Protein AF-A0A931WPF6-F1 (afdb_monomer_lite)

Radius of gyration: 21.11 Å; chains: 1; bounding box: 52×52×58 Å

Sequence (314 aa):
MSNIKWFNYTEEKSKTDLYAHNESMLNLSQKEFIKELDLAWFNFFVKNAPNGRVLISNTYNLDFKRIMLVHLTPSFNEILKTGKVFASGGGLGAAVYCSPVHQDNTVHNIFEQYFFFQLPKNTKKKISAICIEITPDKENTTNVKNWGVDYTNFGEIECQTWKNLKPQIDVSFIKELEKRVFNQIMNNKELINTFVGYKLDKLSYGEFEQVYDNLFAKIPSLRFISYEVLAEYILLFQDNKKAYDYSFKGELYNLPHKKFISDLCPSMLKKFNMIDFFISLNKISQYLHSSDIFKQFNQEQFINFIKWRIGFYL

Secondary structure (DSSP, 8-state):
--------TTT---S---------SS-HHHHHHHHHHHHHHHHHHHHHSTTTHHHHS-TT---TTSEEEEEEES-HHHHHHH-PPPPPSSSHHHHTT-EEBPTTS-B-THHHIIIIIIHHHH-SSPPEEEEEEE--SSS-SS-GGG----TT--HHHHHHHHHHHGGGS-HHHHHHHHHHHHHHHHHTHHHHHHHHTSGGGG--HHHHHHHHHHHHHH-GGGHHHHHHHHHHHHHHH--SHHHHHHHHTT----HHHHHHHHHH-THHHHH--GGG----HHHHHHHHHHSTT-SS--HHHHHHHHHHHHHHH-

Foldseek 3Di:
DDPCPPDDLVPDDDPDQPDPDDDDDDDVVVVVVLSSVVVRVLVSLCVPFPLSVLVVPAPLPDDQQKWKFKAKDLCVVVCVVPVDDDFGQDPPVRRHGGFTQDPVRHTAQVVCCCQVPQVVVADPGDIDIDMDMDGDPDPDPPPCVVVDDPPLPCVVVVVVVCVVCVVVDDPVVVVVVVVVLVCLCVVCVVLLCCLQVPCLVVDDPVRLLVSVQVCCVSRLVCLVLLLSLLQVCLQRHFDAPVQVVVSVVSHGNRVVSVVLCCVQQVVCSHPVDSSSRHDRPVRSLVDVCPDSRHPHDDSVVSSVSSSNSSSSVD

Organism: NCBI:txid2750080

pLDDT: mean 76.6, std 18.57, range [24.14, 97.62]

Structure (mmCIF, N/CA/C/O backbone):
data_AF-A0A931WPF6-F1
#
_entry.id   AF-A0A931WPF6-F1
#
loop_
_atom_site.group_PDB
_atom_site.id
_atom_site.type_symbol
_atom_site.label_atom_id
_atom_site.label_alt_id
_atom_site.label_comp_id
_atom_site.label_asym_id
_atom_site.label_entity_id
_atom_site.label_seq_id
_atom_site.pdbx_PDB_ins_code
_atom_site.Cartn_x
_atom_site.Cartn_y
_atom_site.Cartn_z
_atom_site.occupancy
_atom_site.B_iso_or_equiv
_atom_site.auth_seq_id
_atom_site.auth_comp_id
_atom_site.auth_asym_id
_atom_site.auth_atom_id
_atom_site.pdbx_PDB_model_num
ATOM 1 N N . MET A 1 1 ? -13.482 -20.417 23.946 1.00 24.14 1 MET A N 1
ATOM 2 C CA . MET A 1 1 ? -12.111 -20.302 24.489 1.00 24.14 1 MET A CA 1
ATOM 3 C C . MET A 1 1 ? -11.276 -19.515 23.488 1.00 24.14 1 MET A C 1
ATOM 5 O O . MET A 1 1 ? -10.687 -20.092 22.586 1.00 24.14 1 MET A O 1
ATOM 9 N N . SER A 1 2 ? -11.335 -18.188 23.577 1.00 25.22 2 SER A N 1
ATOM 10 C CA . SER A 1 2 ? -10.718 -17.232 22.650 1.00 25.22 2 SER A CA 1
ATOM 11 C C . SER A 1 2 ? -9.357 -16.791 23.192 1.00 25.22 2 SER A C 1
ATOM 13 O O . SER A 1 2 ? -9.238 -15.770 23.864 1.00 25.22 2 SER A O 1
ATOM 15 N N . ASN A 1 3 ? -8.329 -17.601 22.942 1.00 25.11 3 ASN A N 1
ATOM 16 C CA . ASN A 1 3 ? -6.944 -17.280 23.282 1.00 25.11 3 ASN A CA 1
ATOM 17 C C . ASN A 1 3 ? -6.270 -16.543 22.126 1.00 25.11 3 ASN A C 1
ATOM 19 O O . ASN A 1 3 ? -5.436 -17.134 21.445 1.00 25.11 3 ASN A O 1
ATOM 23 N N . ILE A 1 4 ? -6.578 -15.260 21.914 1.00 28.48 4 ILE A N 1
ATOM 24 C CA . ILE A 1 4 ? -5.623 -14.429 21.176 1.00 28.48 4 ILE A CA 1
ATOM 25 C C . ILE A 1 4 ? -5.389 -13.064 21.837 1.00 28.48 4 ILE A C 1
ATOM 27 O O . ILE A 1 4 ? -6.053 -12.069 21.564 1.00 28.48 4 ILE A O 1
ATOM 31 N N . LYS A 1 5 ? -4.390 -13.069 22.733 1.00 33.38 5 LYS A N 1
ATOM 32 C CA . LYS A 1 5 ? -3.659 -11.924 23.300 1.00 33.38 5 LYS A CA 1
ATOM 33 C C . LYS A 1 5 ? -2.704 -11.361 22.231 1.00 33.38 5 LYS A C 1
ATOM 35 O O . LYS A 1 5 ? -1.510 -11.627 22.279 1.00 33.38 5 LYS A O 1
ATOM 40 N N . TRP A 1 6 ? -3.218 -10.683 21.209 1.00 37.38 6 TRP A N 1
ATOM 41 C CA . TRP A 1 6 ? -2.468 -10.502 19.954 1.00 37.38 6 TRP A CA 1
ATOM 42 C C . TRP A 1 6 ? -1.177 -9.669 20.005 1.00 37.38 6 TRP A C 1
ATOM 44 O O . TRP A 1 6 ? -0.416 -9.751 19.047 1.00 37.38 6 TRP A O 1
ATOM 54 N N . PHE A 1 7 ? -0.873 -8.907 21.061 1.00 39.69 7 PHE A N 1
ATOM 55 C CA . PHE A 1 7 ? 0.389 -8.161 21.074 1.00 39.69 7 PHE A CA 1
ATOM 56 C C . PHE A 1 7 ? 0.834 -7.743 22.480 1.00 39.69 7 PHE A C 1
ATOM 58 O O . PHE A 1 7 ? 0.451 -6.687 22.979 1.00 39.69 7 PHE A O 1
ATOM 65 N N . ASN A 1 8 ? 1.660 -8.570 23.127 1.00 39.09 8 ASN A N 1
ATOM 66 C CA . ASN A 1 8 ? 2.488 -8.124 24.246 1.00 39.09 8 ASN A CA 1
ATOM 67 C C . ASN A 1 8 ? 3.930 -7.951 23.747 1.00 39.09 8 ASN A C 1
ATOM 69 O O . ASN A 1 8 ? 4.738 -8.872 23.841 1.00 39.09 8 ASN A O 1
ATOM 73 N N . TYR A 1 9 ? 4.253 -6.772 23.205 1.00 36.00 9 TYR A N 1
ATOM 74 C CA . TYR A 1 9 ? 5.587 -6.447 22.668 1.00 36.00 9 TYR A CA 1
ATOM 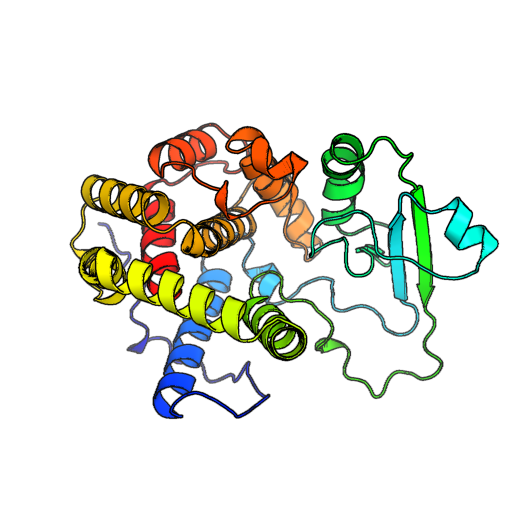75 C C . TYR A 1 9 ? 6.724 -6.632 23.690 1.00 36.00 9 TYR A C 1
ATOM 77 O O . TYR A 1 9 ? 7.887 -6.741 23.314 1.00 36.00 9 TYR A O 1
ATOM 85 N N . THR A 1 10 ? 6.403 -6.695 24.988 1.00 39.41 10 THR A N 1
ATOM 86 C CA . THR A 1 10 ? 7.393 -6.933 26.044 1.00 39.41 10 THR A CA 1
ATOM 87 C C . THR A 1 10 ? 7.904 -8.380 26.092 1.00 39.41 10 THR A C 1
ATOM 89 O O . THR A 1 10 ? 8.985 -8.608 26.634 1.00 39.41 10 THR A O 1
ATOM 92 N N . GLU A 1 11 ? 7.182 -9.344 25.505 1.00 38.09 11 GLU A N 1
ATOM 93 C CA . GLU A 1 11 ? 7.510 -10.780 25.558 1.00 38.09 11 GLU A CA 1
ATOM 94 C C . GLU A 1 11 ? 8.296 -11.295 24.332 1.00 38.09 11 GLU A C 1
ATOM 96 O O . GLU A 1 11 ? 8.981 -12.310 24.441 1.00 38.09 11 GLU A O 1
ATOM 101 N N . GLU A 1 12 ? 8.273 -10.601 23.185 1.00 42.31 12 GLU A N 1
ATOM 102 C CA . GLU A 1 12 ? 8.939 -11.030 21.937 1.00 42.31 12 GLU A CA 1
ATOM 103 C C . GLU A 1 12 ? 10.102 -10.092 21.534 1.00 42.31 12 GLU A C 1
ATOM 105 O O . GLU A 1 12 ? 10.150 -9.553 20.428 1.00 42.31 12 GLU A O 1
ATOM 110 N N . LYS A 1 13 ? 11.090 -9.903 22.424 1.00 34.38 13 LYS A N 1
ATOM 111 C CA . LYS A 1 13 ? 12.348 -9.215 22.072 1.00 34.38 13 LYS A CA 1
ATOM 112 C C . LYS A 1 13 ? 13.218 -10.097 21.169 1.00 34.38 13 LYS A C 1
ATOM 114 O O . LYS A 1 13 ? 13.780 -11.097 21.616 1.00 34.38 13 LYS A O 1
ATOM 119 N N . SER A 1 14 ? 13.363 -9.715 19.902 1.00 37.38 14 SER A N 1
ATOM 120 C CA . SER A 1 14 ? 14.309 -10.344 18.972 1.00 37.38 14 SER A CA 1
ATOM 121 C C . SER A 1 14 ? 15.746 -9.864 19.219 1.00 37.38 14 SER A C 1
ATOM 123 O O . SER A 1 14 ? 15.985 -8.718 19.587 1.00 37.38 14 SER A O 1
ATOM 125 N N . LYS A 1 15 ? 16.717 -10.756 18.984 1.00 35.34 15 LYS A N 1
ATOM 126 C CA . LYS A 1 15 ? 18.168 -10.500 19.067 1.00 35.34 15 LYS A CA 1
ATOM 127 C C . LYS A 1 15 ? 18.799 -10.085 17.727 1.00 35.34 15 LYS A C 1
ATOM 129 O O . LYS A 1 15 ? 20.022 -10.084 17.622 1.00 35.34 15 LYS A O 1
ATOM 134 N N . THR A 1 16 ? 18.005 -9.821 16.687 1.00 34.88 16 THR A N 1
ATOM 135 C CA . THR A 1 16 ? 18.522 -9.528 15.336 1.00 34.88 16 THR A CA 1
ATOM 136 C C . THR A 1 16 ? 18.139 -8.127 14.887 1.00 34.88 16 THR A C 1
ATOM 138 O O . THR A 1 16 ? 16.963 -7.780 14.831 1.00 34.88 16 THR A O 1
ATOM 141 N N . ASP A 1 17 ? 19.166 -7.335 14.591 1.00 34.47 17 ASP A N 1
ATOM 142 C CA . ASP A 1 17 ? 19.075 -5.927 14.225 1.00 34.47 17 ASP A CA 1
ATOM 143 C C . ASP A 1 17 ? 18.885 -5.800 12.704 1.00 34.47 17 ASP A C 1
ATOM 145 O O . ASP A 1 17 ? 19.807 -6.051 11.928 1.00 34.47 17 ASP A O 1
ATOM 149 N N . LEU A 1 18 ? 17.664 -5.470 12.271 1.00 35.25 18 LEU A N 1
ATOM 150 C CA . LEU A 1 18 ? 17.329 -5.237 10.857 1.00 35.25 18 LEU A CA 1
ATOM 151 C C . LEU A 1 18 ? 17.648 -3.801 10.397 1.00 35.25 18 LEU A C 1
ATOM 153 O O . LEU A 1 18 ? 17.504 -3.502 9.215 1.00 35.25 18 LEU A O 1
ATOM 157 N N . TYR A 1 19 ? 18.115 -2.915 11.289 1.00 35.09 19 TYR A N 1
ATOM 158 C CA . TYR A 1 19 ? 18.263 -1.482 11.006 1.00 35.09 19 TYR A CA 1
ATOM 159 C C . TYR A 1 19 ? 19.652 -0.937 11.347 1.00 35.09 19 TYR A C 1
ATOM 161 O O . TYR A 1 19 ? 19.793 0.040 12.096 1.00 35.09 19 TYR A O 1
ATOM 169 N N . ALA A 1 20 ? 20.681 -1.503 10.722 1.00 35.88 20 ALA A N 1
ATOM 170 C CA . ALA A 1 20 ? 21.927 -0.780 10.514 1.00 35.88 20 ALA A CA 1
ATOM 171 C C . ALA A 1 20 ? 21.737 0.172 9.321 1.00 35.88 20 ALA A C 1
ATOM 173 O O . ALA A 1 20 ? 21.954 -0.243 8.192 1.00 35.88 20 ALA A O 1
ATOM 174 N N . HIS A 1 21 ? 21.246 1.397 9.558 1.00 31.17 21 HIS A N 1
ATOM 175 C CA . HIS A 1 21 ? 21.721 2.648 8.935 1.00 31.17 21 HIS A CA 1
ATOM 176 C C . HIS A 1 21 ? 20.864 3.882 9.302 1.00 31.17 21 HIS A C 1
ATOM 178 O O . HIS A 1 21 ? 19.659 3.814 9.518 1.00 31.17 21 HIS A O 1
ATOM 184 N N . ASN A 1 22 ? 21.579 5.012 9.347 1.00 36.16 22 ASN A N 1
ATOM 185 C CA . ASN A 1 22 ? 21.215 6.425 9.488 1.00 36.16 22 ASN A CA 1
ATOM 186 C C . ASN A 1 22 ? 20.609 6.954 10.802 1.00 36.16 22 ASN A C 1
ATOM 188 O O . ASN A 1 22 ? 19.460 6.741 11.192 1.00 36.16 22 ASN A O 1
ATOM 192 N N . GLU A 1 23 ? 21.450 7.737 11.475 1.00 37.66 23 GLU A N 1
ATOM 193 C CA . GLU A 1 23 ? 21.249 8.453 12.724 1.00 37.66 23 GLU A CA 1
ATOM 194 C C . GLU A 1 23 ? 20.979 9.931 12.439 1.00 37.66 23 GLU A C 1
ATOM 196 O O . GLU A 1 23 ? 21.901 10.727 12.320 1.00 37.66 23 GLU A O 1
ATOM 201 N N . SER A 1 24 ? 19.717 10.337 12.322 1.00 41.19 24 SER A N 1
ATOM 202 C CA . SER A 1 24 ? 19.319 11.682 12.755 1.00 41.19 24 SER A CA 1
ATOM 203 C C . SER A 1 24 ? 17.800 11.842 12.780 1.00 41.19 24 SER A C 1
ATOM 205 O O . SER A 1 24 ? 17.110 11.449 11.847 1.00 41.19 24 SER A O 1
ATOM 207 N N . MET A 1 25 ? 17.323 12.499 13.845 1.00 35.69 25 MET A N 1
ATOM 208 C CA . MET A 1 25 ? 16.018 13.174 13.985 1.00 35.69 25 MET A CA 1
ATOM 209 C C . MET A 1 25 ? 14.882 12.529 14.796 1.00 35.69 25 MET A C 1
ATOM 211 O O . MET A 1 25 ? 13.745 12.965 14.662 1.00 35.69 25 MET A O 1
ATOM 215 N N . LEU A 1 26 ? 15.172 11.635 15.744 1.00 32.62 26 LEU A N 1
ATOM 216 C CA . LEU A 1 26 ? 14.266 11.326 16.866 1.00 32.62 26 LEU A CA 1
ATOM 217 C C . LEU A 1 26 ? 15.087 11.156 18.153 1.00 32.62 26 LEU A C 1
ATOM 219 O O . LEU A 1 26 ? 16.253 10.765 18.085 1.00 32.62 26 LEU A O 1
ATOM 223 N N . ASN A 1 27 ? 14.498 11.466 19.314 1.00 41.16 27 ASN A N 1
ATOM 224 C CA . ASN A 1 27 ? 15.104 11.175 20.617 1.00 41.16 27 ASN A CA 1
ATOM 225 C C . ASN A 1 27 ? 15.473 9.679 20.651 1.00 41.16 27 ASN A C 1
ATOM 227 O O . ASN A 1 27 ? 14.639 8.849 20.289 1.00 41.16 27 ASN A O 1
ATOM 231 N N . LEU A 1 28 ? 16.715 9.330 21.003 1.00 38.44 28 LEU A N 1
ATOM 232 C CA . LEU A 1 28 ? 17.272 7.983 20.783 1.00 38.44 28 LEU A CA 1
ATOM 233 C C . LEU A 1 28 ? 16.393 6.867 21.382 1.00 38.44 28 LEU A C 1
ATOM 235 O O . LEU A 1 28 ? 16.182 5.847 20.733 1.00 38.44 28 LEU A O 1
ATOM 239 N N . SER A 1 29 ? 15.765 7.117 22.535 1.00 49.25 29 SER A N 1
ATOM 240 C CA . SER A 1 29 ? 14.834 6.185 23.189 1.00 49.25 29 SER A CA 1
ATOM 241 C C . SER A 1 29 ? 13.514 5.975 22.436 1.00 49.25 29 SER A C 1
ATOM 243 O O . SER A 1 29 ? 12.961 4.879 22.446 1.00 49.25 29 SER A O 1
ATOM 245 N N . GLN A 1 30 ? 13.004 7.001 21.748 1.00 50.97 30 GLN A N 1
ATOM 246 C CA . GLN A 1 30 ? 11.812 6.886 20.899 1.00 50.97 30 GLN A CA 1
ATOM 247 C C . GLN A 1 30 ? 12.134 6.149 19.597 1.00 50.97 30 GLN A C 1
ATOM 249 O O . GLN A 1 30 ? 11.303 5.398 19.095 1.00 50.97 30 GLN A O 1
ATOM 254 N N . LYS A 1 31 ? 13.351 6.323 19.068 1.00 53.53 31 LYS A N 1
ATOM 255 C CA . LYS A 1 31 ? 13.816 5.631 17.861 1.00 53.53 31 LYS A CA 1
ATOM 256 C C . LYS A 1 31 ? 13.976 4.129 18.093 1.00 53.53 31 LYS A C 1
ATOM 258 O O . LYS A 1 31 ? 13.549 3.342 17.257 1.00 53.53 31 LYS A O 1
ATOM 263 N N . GLU A 1 32 ? 14.582 3.738 19.210 1.00 58.94 32 GLU A N 1
ATOM 264 C CA . GLU A 1 32 ? 14.719 2.328 19.593 1.00 58.94 32 GLU A CA 1
ATOM 265 C C . GLU A 1 32 ? 13.352 1.681 19.824 1.00 58.94 32 GLU A C 1
ATOM 267 O O . GLU A 1 32 ? 13.106 0.593 19.318 1.00 58.94 32 GLU A O 1
ATOM 272 N N . PHE A 1 33 ? 12.424 2.389 20.472 1.00 61.19 33 PHE A N 1
ATOM 273 C CA . PHE A 1 33 ? 11.055 1.911 20.664 1.00 61.19 33 PHE A CA 1
ATOM 274 C C . PHE A 1 33 ? 10.287 1.717 19.344 1.00 61.19 33 PHE A C 1
ATOM 276 O O . PHE A 1 33 ? 9.641 0.690 19.155 1.00 61.19 33 PHE A O 1
ATOM 283 N N . ILE A 1 34 ? 10.380 2.665 18.402 1.00 62.94 34 ILE A N 1
ATOM 284 C CA . ILE A 1 34 ? 9.757 2.527 17.073 1.00 62.94 34 ILE A CA 1
ATOM 285 C C . ILE A 1 34 ? 10.368 1.341 16.318 1.00 62.94 34 ILE A C 1
ATOM 287 O O . ILE A 1 34 ? 9.628 0.529 15.774 1.00 62.94 34 ILE A O 1
ATOM 291 N N . LYS A 1 35 ? 11.697 1.175 16.367 1.00 67.38 35 LYS A N 1
ATOM 292 C CA . LYS A 1 35 ? 12.376 0.006 15.788 1.00 67.38 35 LYS A CA 1
ATOM 293 C C . LYS A 1 35 ? 11.902 -1.314 16.404 1.00 67.38 35 LYS A C 1
ATOM 295 O O . LYS A 1 35 ? 11.698 -2.281 15.676 1.00 67.38 35 LYS A O 1
ATOM 300 N N . GLU A 1 36 ? 11.734 -1.374 17.727 1.00 68.69 36 GLU A N 1
ATOM 301 C CA . GLU A 1 36 ? 11.201 -2.557 18.415 1.00 68.69 36 GLU A CA 1
ATOM 302 C C . GLU A 1 36 ? 9.766 -2.873 17.957 1.00 68.69 36 GLU A C 1
ATOM 304 O O . GLU A 1 36 ? 9.445 -4.038 17.713 1.00 68.69 36 GLU A O 1
ATOM 309 N N . LEU A 1 37 ? 8.918 -1.853 17.783 1.00 71.19 37 LEU A N 1
ATOM 310 C CA . LEU A 1 37 ? 7.548 -2.017 17.289 1.00 71.19 37 LEU A CA 1
ATOM 311 C C . LEU A 1 37 ? 7.489 -2.455 15.821 1.00 71.19 37 LEU A C 1
ATOM 313 O O . LEU A 1 37 ? 6.722 -3.362 15.500 1.00 71.19 37 LEU A O 1
ATOM 317 N N . ASP A 1 38 ? 8.297 -1.857 14.945 1.00 73.56 38 ASP A N 1
ATOM 318 C CA . ASP A 1 38 ? 8.412 -2.263 13.539 1.00 73.56 38 ASP A CA 1
ATOM 319 C C . ASP A 1 38 ? 8.852 -3.722 13.424 1.00 73.56 38 ASP A C 1
ATOM 321 O O . ASP A 1 38 ? 8.260 -4.512 12.687 1.00 73.56 38 ASP A O 1
ATOM 325 N N . LEU A 1 39 ? 9.850 -4.116 14.218 1.00 71.81 39 LEU A N 1
ATOM 326 C CA . LEU A 1 39 ? 10.337 -5.489 14.251 1.00 71.81 39 LEU A CA 1
ATOM 327 C C . LEU A 1 39 ? 9.277 -6.464 14.773 1.00 71.81 39 LEU A C 1
ATOM 329 O O . LEU A 1 39 ? 9.146 -7.577 14.263 1.00 71.81 39 LEU A O 1
ATOM 333 N N . ALA A 1 40 ? 8.499 -6.060 15.773 1.00 76.62 40 ALA A N 1
ATOM 334 C CA . ALA A 1 40 ? 7.409 -6.868 16.295 1.00 76.62 40 ALA A CA 1
ATOM 335 C C . ALA A 1 40 ? 6.268 -7.024 15.271 1.00 76.62 40 ALA A C 1
ATOM 337 O O . ALA A 1 40 ? 5.742 -8.128 15.116 1.00 76.62 40 ALA A O 1
ATOM 338 N N . TRP A 1 41 ? 5.941 -5.979 14.502 1.00 82.56 41 TRP A N 1
ATOM 339 C CA . TRP A 1 41 ? 5.025 -6.083 13.360 1.00 82.56 41 TRP A CA 1
ATOM 340 C C . TRP A 1 41 ? 5.566 -7.003 12.267 1.00 82.56 41 TRP A C 1
ATOM 342 O O . TRP A 1 41 ? 4.845 -7.887 11.805 1.00 82.56 41 TRP A O 1
ATOM 352 N N . PHE A 1 42 ? 6.842 -6.863 11.907 1.00 81.56 42 PHE A N 1
ATOM 353 C CA . PHE A 1 42 ? 7.503 -7.743 10.947 1.00 81.56 42 PHE A CA 1
ATOM 354 C C . PHE A 1 42 ? 7.415 -9.213 11.380 1.00 81.56 42 PHE A C 1
ATOM 356 O O . PHE A 1 42 ? 6.969 -10.066 10.610 1.00 81.56 42 PHE A O 1
ATOM 363 N N . ASN A 1 43 ? 7.758 -9.513 12.636 1.00 79.50 43 ASN A N 1
ATOM 364 C CA . ASN A 1 43 ? 7.668 -10.862 13.197 1.00 79.50 43 ASN A CA 1
ATOM 365 C C . ASN A 1 43 ? 6.226 -11.380 13.204 1.00 79.50 43 ASN A C 1
ATOM 367 O O . ASN A 1 43 ? 5.977 -12.536 12.848 1.00 79.50 43 ASN A O 1
ATOM 371 N N . PHE A 1 44 ? 5.264 -10.526 13.558 1.00 84.44 44 PHE A N 1
ATOM 372 C CA . PHE A 1 44 ? 3.848 -10.855 13.476 1.00 84.44 44 PHE A CA 1
ATOM 373 C C . PHE A 1 44 ? 3.444 -11.211 12.038 1.00 84.44 44 PHE A C 1
ATOM 375 O O . PHE A 1 44 ? 2.785 -12.235 11.848 1.00 84.44 44 PHE A O 1
ATOM 382 N N . PHE A 1 45 ? 3.856 -10.439 11.026 1.00 87.75 45 PHE A N 1
ATOM 383 C CA . PHE A 1 45 ? 3.538 -10.732 9.626 1.00 87.75 45 PHE A CA 1
ATOM 384 C C . PHE A 1 45 ? 4.151 -12.054 9.188 1.00 87.75 45 PHE A C 1
ATOM 386 O O . PHE A 1 45 ? 3.439 -12.915 8.681 1.00 87.75 45 PHE A O 1
ATOM 393 N N . VAL A 1 46 ? 5.442 -12.253 9.448 1.00 85.12 46 VAL A N 1
ATOM 394 C CA . VAL A 1 46 ? 6.159 -13.495 9.135 1.00 85.12 46 VAL A CA 1
ATOM 395 C C . VAL A 1 46 ? 5.459 -14.721 9.723 1.00 85.12 46 VAL A C 1
ATOM 397 O O . VAL A 1 46 ? 5.340 -15.743 9.050 1.00 85.12 46 VAL A O 1
ATOM 400 N N . LYS A 1 47 ? 4.999 -14.622 10.973 1.00 86.12 47 LYS A N 1
ATOM 401 C CA . LYS A 1 47 ? 4.408 -15.736 11.722 1.00 86.12 47 LYS A CA 1
ATOM 402 C C . LYS A 1 47 ? 2.947 -15.999 11.363 1.00 86.12 47 LYS A C 1
ATOM 404 O O . LYS A 1 47 ? 2.526 -17.152 11.382 1.00 86.12 47 LYS A O 1
ATOM 409 N N . ASN A 1 48 ? 2.170 -14.953 11.083 1.00 87.12 48 ASN A N 1
ATOM 410 C CA . ASN A 1 48 ? 0.706 -15.045 11.049 1.00 87.12 48 ASN A CA 1
ATOM 411 C C . ASN A 1 48 ? 0.085 -14.738 9.687 1.00 87.12 48 ASN A C 1
ATOM 413 O O . ASN A 1 48 ? -1.045 -15.156 9.438 1.00 87.12 48 ASN A O 1
ATOM 417 N N . ALA A 1 49 ? 0.774 -14.006 8.810 1.00 92.00 49 ALA A N 1
ATOM 418 C CA . ALA A 1 49 ? 0.252 -13.717 7.485 1.00 92.00 49 ALA A CA 1
ATOM 419 C C . ALA A 1 49 ? 0.564 -14.879 6.522 1.00 92.00 49 ALA A C 1
ATOM 421 O O . ALA A 1 49 ? 1.723 -15.294 6.434 1.00 92.00 49 ALA A O 1
ATOM 422 N N . PRO A 1 50 ? -0.415 -15.369 5.736 1.00 94.06 50 PRO A N 1
ATOM 423 C CA . PRO A 1 50 ? -0.208 -16.376 4.693 1.00 94.06 50 PRO A CA 1
ATOM 424 C C . PRO A 1 50 ? 0.991 -16.099 3.776 1.00 94.06 50 PRO A C 1
ATOM 426 O O . PRO A 1 50 ? 1.716 -17.023 3.409 1.00 94.06 50 PRO A O 1
ATOM 429 N N . ASN A 1 51 ? 1.231 -14.826 3.440 1.00 91.25 51 ASN A N 1
ATOM 430 C CA . ASN A 1 51 ? 2.335 -14.416 2.570 1.00 91.25 51 ASN A CA 1
ATOM 431 C C . ASN A 1 51 ? 3.524 -13.803 3.332 1.00 91.25 51 ASN A C 1
ATOM 433 O O . ASN A 1 51 ? 4.453 -13.299 2.705 1.00 91.25 51 ASN A O 1
ATOM 437 N N . GLY A 1 52 ? 3.547 -13.877 4.668 1.00 86.56 52 GLY A N 1
ATOM 438 C CA . GLY A 1 52 ? 4.590 -13.276 5.507 1.00 86.56 52 GLY A CA 1
ATOM 439 C C . GLY A 1 52 ? 6.005 -13.769 5.194 1.00 86.56 52 GLY A C 1
ATOM 440 O O . GLY A 1 52 ? 6.961 -13.004 5.270 1.00 86.56 52 GLY A O 1
ATOM 441 N N . ARG A 1 53 ? 6.152 -15.021 4.736 1.00 83.62 53 ARG A N 1
ATOM 442 C CA . ARG A 1 53 ? 7.444 -15.591 4.302 1.00 83.62 53 ARG A CA 1
ATOM 443 C C . ARG A 1 53 ? 8.119 -14.821 3.160 1.00 83.62 53 ARG A C 1
ATOM 445 O O . ARG A 1 53 ? 9.345 -14.856 3.040 1.00 83.62 53 ARG A O 1
ATOM 452 N N . VAL A 1 54 ? 7.334 -14.126 2.331 1.00 84.88 54 VAL A N 1
ATOM 453 C CA . VAL A 1 54 ? 7.854 -13.317 1.218 1.00 84.88 54 VAL A CA 1
ATOM 454 C C . VAL A 1 54 ? 8.658 -12.129 1.750 1.00 84.88 54 VAL A C 1
ATOM 456 O O . VAL A 1 54 ? 9.626 -11.727 1.117 1.00 84.88 54 VAL A O 1
ATOM 459 N N . LEU A 1 55 ? 8.337 -11.628 2.948 1.00 79.06 55 LEU A N 1
ATOM 460 C CA . LEU A 1 55 ? 9.091 -10.549 3.593 1.00 79.06 55 LEU A CA 1
ATOM 461 C C . LEU A 1 55 ? 10.525 -10.968 3.956 1.00 79.06 55 LEU A C 1
ATOM 463 O O . LEU A 1 55 ? 11.418 -10.130 3.985 1.00 79.06 55 LEU A O 1
ATOM 467 N N . ILE A 1 56 ? 10.759 -12.263 4.196 1.00 75.88 56 ILE A N 1
ATOM 468 C CA . ILE A 1 56 ? 12.099 -12.812 4.467 1.00 75.88 56 ILE A CA 1
ATOM 469 C C . ILE A 1 56 ? 12.840 -13.130 3.164 1.00 75.88 56 ILE A C 1
ATOM 471 O O . ILE A 1 56 ? 14.058 -12.988 3.076 1.00 75.88 56 ILE A O 1
ATOM 475 N N . SER A 1 57 ? 12.112 -13.623 2.163 1.00 68.50 57 SER A N 1
ATOM 476 C CA . SER A 1 57 ? 12.680 -14.271 0.977 1.00 68.50 57 SER A CA 1
ATOM 477 C C . SER A 1 57 ? 11.980 -13.810 -0.299 1.00 68.50 57 SER A C 1
ATOM 479 O O . SER A 1 57 ? 11.291 -14.578 -0.970 1.00 68.50 57 SER A O 1
ATOM 481 N N . ASN A 1 58 ? 12.145 -12.529 -0.630 1.00 68.19 58 ASN A N 1
ATOM 482 C CA . ASN A 1 58 ? 11.626 -11.978 -1.877 1.00 68.19 58 ASN A CA 1
ATOM 483 C C . ASN A 1 58 ? 12.565 -12.270 -3.066 1.00 68.19 58 ASN A C 1
ATOM 485 O O . ASN A 1 58 ? 13.779 -12.457 -2.912 1.00 68.19 58 ASN A O 1
ATOM 489 N N . THR A 1 59 ? 12.001 -12.302 -4.273 1.00 61.41 59 THR A N 1
ATOM 490 C CA . THR A 1 59 ? 12.749 -12.519 -5.527 1.00 61.41 59 THR A CA 1
ATOM 491 C C . THR A 1 59 ? 13.563 -11.324 -6.002 1.00 61.41 59 THR A C 1
ATOM 493 O O . THR A 1 59 ? 14.285 -11.440 -6.991 1.00 61.41 59 THR A O 1
ATOM 496 N N . TYR A 1 60 ? 13.533 -10.198 -5.286 1.00 58.34 60 TYR A N 1
ATOM 497 C CA . TYR A 1 60 ? 14.384 -9.045 -5.588 1.00 58.34 60 TYR A CA 1
ATOM 498 C C . TYR A 1 60 ? 15.859 -9.260 -5.207 1.00 58.34 60 TYR A C 1
ATOM 500 O O . TYR A 1 60 ? 16.695 -8.397 -5.474 1.00 58.34 60 TYR A O 1
ATOM 508 N N . ASN A 1 61 ? 16.213 -10.429 -4.665 1.00 54.84 61 ASN A N 1
ATOM 509 C CA . ASN A 1 61 ? 17.590 -10.921 -4.610 1.00 54.84 61 ASN A CA 1
ATOM 510 C C . ASN A 1 61 ? 18.073 -11.322 -6.022 1.00 54.84 61 ASN A C 1
ATOM 512 O O . ASN A 1 61 ? 18.208 -12.504 -6.335 1.00 54.84 61 ASN A O 1
ATOM 516 N N . LEU A 1 62 ? 18.267 -10.329 -6.894 1.00 57.25 62 LEU A N 1
ATOM 517 C CA . LEU A 1 62 ? 18.665 -10.512 -8.293 1.00 57.25 62 LEU A CA 1
ATOM 518 C C . LEU A 1 62 ? 20.101 -11.053 -8.414 1.00 57.25 62 LEU A C 1
ATOM 520 O O . LEU A 1 62 ? 20.982 -10.690 -7.638 1.00 57.25 62 LEU A O 1
ATOM 524 N N . ASP A 1 63 ? 20.350 -11.887 -9.428 1.00 57.53 63 ASP A N 1
ATOM 525 C CA . ASP A 1 63 ? 21.711 -12.250 -9.841 1.00 57.53 63 ASP A CA 1
ATOM 526 C C . ASP A 1 63 ? 22.359 -11.046 -10.545 1.00 57.53 63 ASP A C 1
ATOM 528 O O . ASP A 1 63 ? 21.977 -10.654 -11.649 1.00 57.53 63 ASP A O 1
ATOM 532 N N . PHE A 1 64 ? 23.330 -10.422 -9.880 1.00 64.56 64 PHE A N 1
ATOM 533 C CA . PHE A 1 64 ? 23.897 -9.132 -10.281 1.00 64.56 64 PHE A CA 1
ATOM 534 C C . PHE A 1 64 ? 24.878 -9.201 -11.455 1.00 64.56 64 PHE A C 1
ATOM 536 O O . PHE A 1 64 ? 25.432 -8.172 -11.839 1.00 64.56 64 PHE A O 1
ATOM 543 N N . LYS A 1 65 ? 25.089 -10.381 -12.046 1.00 67.12 65 LYS A N 1
ATOM 544 C CA . LYS A 1 65 ? 25.890 -10.522 -13.271 1.00 67.12 65 LYS A CA 1
ATOM 545 C C . LYS A 1 65 ? 25.159 -10.000 -14.504 1.00 67.12 65 LYS A C 1
ATOM 547 O O . LYS A 1 65 ? 25.801 -9.540 -15.444 1.00 67.12 65 LYS A O 1
ATOM 552 N N . ARG A 1 66 ? 23.824 -10.065 -14.498 1.00 75.25 66 ARG A N 1
ATOM 553 C CA . ARG A 1 66 ? 22.969 -9.621 -15.600 1.00 75.25 66 ARG A CA 1
ATOM 554 C C . ARG A 1 66 ? 21.587 -9.270 -15.065 1.00 75.25 66 ARG A C 1
ATOM 556 O O . ARG A 1 66 ? 20.838 -10.151 -14.652 1.00 75.25 66 ARG A O 1
ATOM 563 N N . ILE A 1 67 ? 21.239 -7.988 -15.100 1.00 78.19 67 ILE A N 1
ATOM 564 C CA . ILE A 1 67 ? 19.938 -7.505 -14.634 1.00 78.19 67 ILE A CA 1
ATOM 565 C C . ILE A 1 67 ? 19.055 -7.250 -15.851 1.00 78.19 67 ILE A C 1
ATOM 567 O O . ILE A 1 67 ? 19.388 -6.448 -16.720 1.00 78.19 67 ILE A O 1
ATOM 571 N N . MET A 1 68 ? 17.910 -7.921 -15.890 1.00 81.31 68 MET A N 1
ATOM 572 C CA . MET A 1 68 ? 16.910 -7.768 -16.940 1.00 81.31 68 MET A CA 1
ATOM 573 C C . MET A 1 68 ? 15.693 -7.042 -16.366 1.00 81.31 68 MET A C 1
ATOM 575 O O . MET A 1 68 ? 15.142 -7.444 -15.341 1.00 81.31 68 MET A O 1
ATOM 579 N N . LEU A 1 69 ? 15.273 -5.964 -17.021 1.00 82.62 69 LEU A N 1
ATOM 580 C CA . LEU A 1 69 ? 14.188 -5.093 -16.578 1.00 82.62 69 LEU A CA 1
ATOM 581 C C . LEU A 1 69 ? 13.170 -4.874 -17.702 1.00 82.62 69 LEU A C 1
ATOM 583 O O . LEU A 1 69 ? 13.545 -4.768 -18.866 1.00 82.62 69 LEU A O 1
ATOM 587 N N . VAL A 1 70 ? 11.885 -4.733 -17.372 1.00 84.00 70 VAL A N 1
ATOM 588 C CA . VAL A 1 70 ? 10.835 -4.338 -18.324 1.00 84.00 70 VAL A CA 1
ATOM 589 C C . VAL A 1 70 ? 10.305 -2.950 -18.010 1.00 84.00 70 VAL A C 1
ATOM 591 O O . VAL A 1 70 ? 9.692 -2.710 -16.969 1.00 84.00 70 VAL A O 1
ATOM 594 N N . HIS A 1 71 ? 10.524 -2.033 -18.942 1.00 84.00 71 HIS A N 1
ATOM 595 C CA . HIS A 1 71 ? 10.103 -0.644 -18.887 1.00 84.00 71 HIS A CA 1
ATOM 596 C C . HIS A 1 71 ? 8.788 -0.437 -19.647 1.00 84.00 71 HIS A C 1
ATOM 598 O O . HIS A 1 71 ? 8.697 -0.774 -20.828 1.00 84.00 71 HIS A O 1
ATOM 604 N N . LEU A 1 72 ? 7.782 0.159 -19.001 1.00 83.44 72 LEU A N 1
ATOM 605 C CA . LEU A 1 72 ? 6.506 0.503 -19.633 1.00 83.44 72 LEU A CA 1
ATOM 606 C C . LEU A 1 72 ? 6.463 1.979 -20.012 1.00 83.44 72 LEU A C 1
ATOM 608 O O . LEU A 1 72 ? 6.570 2.852 -19.156 1.00 83.44 72 LEU A O 1
ATOM 612 N N . THR A 1 73 ? 6.247 2.277 -21.292 1.00 82.56 73 THR A N 1
ATOM 613 C CA . THR A 1 73 ? 6.356 3.656 -21.778 1.00 82.56 73 THR A CA 1
ATOM 614 C C . THR A 1 73 ? 5.379 4.009 -22.895 1.00 82.56 73 THR A C 1
ATOM 616 O O . THR A 1 73 ? 5.199 3.230 -23.837 1.00 82.56 73 THR A O 1
ATOM 619 N N . PRO A 1 74 ? 4.763 5.205 -22.844 1.00 83.75 74 PRO A N 1
ATOM 620 C CA . PRO A 1 74 ? 4.071 5.794 -23.986 1.00 83.75 74 PRO A CA 1
ATOM 621 C C . PRO A 1 74 ? 5.027 6.507 -24.966 1.00 83.75 74 PRO A C 1
ATOM 623 O O . PRO A 1 74 ? 4.584 6.958 -26.021 1.00 83.75 74 PRO A O 1
ATOM 626 N N . SER A 1 75 ? 6.313 6.637 -24.619 1.00 84.94 75 SER A N 1
ATOM 627 C CA . SER A 1 75 ? 7.333 7.421 -25.334 1.00 84.94 75 SER A CA 1
ATOM 628 C C . SER A 1 75 ? 8.325 6.546 -26.109 1.00 84.94 75 SER A C 1
ATOM 630 O O . SER A 1 75 ? 9.446 6.960 -26.388 1.00 84.94 75 SER A O 1
ATOM 632 N N . PHE A 1 76 ? 7.915 5.339 -26.511 1.00 87.31 76 PHE A N 1
ATOM 633 C CA . PHE A 1 76 ? 8.776 4.378 -27.213 1.00 87.31 76 PHE A CA 1
ATOM 634 C C . PHE A 1 76 ? 9.521 4.986 -28.412 1.00 87.31 76 PHE A C 1
ATOM 636 O O . PHE A 1 76 ? 10.734 4.850 -28.534 1.00 87.31 76 PHE A O 1
ATOM 643 N N . ASN A 1 77 ? 8.811 5.736 -29.258 1.00 88.81 77 ASN A N 1
ATOM 644 C CA . ASN A 1 77 ? 9.405 6.373 -30.435 1.00 88.81 77 ASN A CA 1
ATOM 645 C C . ASN A 1 77 ? 10.431 7.464 -30.077 1.00 88.81 77 ASN A C 1
ATOM 647 O O . ASN A 1 77 ? 11.371 7.686 -30.833 1.00 88.81 77 ASN A O 1
ATOM 651 N N . GLU A 1 78 ? 10.256 8.165 -28.955 1.00 88.06 78 GLU A N 1
ATOM 652 C CA . GLU A 1 78 ? 11.206 9.182 -28.483 1.00 88.06 78 GLU A CA 1
ATOM 653 C C . GLU A 1 78 ? 12.462 8.520 -27.915 1.00 88.06 78 GLU A C 1
ATOM 655 O O . GLU A 1 78 ? 13.571 8.980 -28.186 1.00 88.06 78 GLU A O 1
ATOM 660 N N . ILE A 1 79 ? 12.298 7.402 -27.204 1.00 87.38 79 ILE A N 1
ATOM 661 C CA . ILE A 1 79 ? 13.408 6.586 -26.698 1.00 87.38 79 ILE A CA 1
ATOM 662 C C . ILE A 1 79 ? 14.246 6.070 -27.870 1.00 87.38 79 ILE A C 1
ATOM 664 O O . ILE A 1 79 ? 15.454 6.280 -27.882 1.00 87.38 79 ILE A O 1
ATOM 668 N N . LEU A 1 80 ? 13.616 5.491 -28.902 1.00 86.88 80 LEU A N 1
ATOM 669 C CA . LEU A 1 80 ? 14.327 5.014 -30.096 1.00 86.88 80 LEU A CA 1
ATOM 670 C C . LEU A 1 80 ? 15.100 6.126 -30.819 1.00 86.88 80 LEU A C 1
ATOM 672 O O . LEU A 1 80 ? 16.192 5.886 -31.322 1.00 86.88 80 LEU A O 1
ATOM 676 N N . LYS A 1 81 ? 14.544 7.342 -30.879 1.00 90.38 81 LYS A N 1
ATOM 677 C CA . LYS A 1 81 ? 15.183 8.481 -31.555 1.00 90.38 81 LYS A CA 1
ATOM 678 C C . LYS A 1 81 ? 16.332 9.093 -30.760 1.00 90.38 81 LYS A C 1
ATOM 680 O O . LYS A 1 81 ? 17.288 9.572 -31.355 1.00 90.38 81 LYS A O 1
ATOM 685 N N . THR A 1 82 ? 16.204 9.160 -29.437 1.00 88.81 82 THR A N 1
ATOM 686 C CA . THR A 1 82 ? 17.127 9.921 -28.577 1.00 88.81 82 THR A CA 1
ATOM 687 C C . THR A 1 82 ? 18.117 9.047 -27.817 1.00 88.81 82 THR A C 1
ATOM 689 O O . THR A 1 82 ? 19.087 9.572 -27.276 1.00 88.81 82 THR A O 1
ATOM 692 N N . GLY A 1 83 ? 17.855 7.741 -27.720 1.00 82.62 83 GLY A N 1
ATOM 693 C CA . GLY A 1 83 ? 18.590 6.815 -26.858 1.00 82.62 83 GLY A CA 1
ATOM 694 C C . GLY A 1 83 ? 18.376 7.055 -25.358 1.00 82.62 83 GLY A C 1
ATOM 695 O O . GLY A 1 83 ? 19.033 6.413 -24.545 1.00 82.62 83 GLY A O 1
ATOM 696 N N . LYS A 1 84 ? 17.486 7.977 -24.963 1.00 81.69 84 LYS A N 1
ATOM 697 C CA . LYS A 1 84 ? 17.239 8.326 -23.558 1.00 81.69 84 LYS A CA 1
ATOM 698 C C . LYS A 1 84 ? 15.995 7.614 -23.047 1.00 81.69 84 LYS A C 1
ATOM 700 O O . LYS A 1 84 ? 14.939 7.712 -23.664 1.00 81.69 84 LYS A O 1
ATOM 705 N N . VAL A 1 85 ? 16.110 6.941 -21.903 1.00 74.19 85 VAL A N 1
ATOM 706 C CA . VAL A 1 85 ? 14.961 6.375 -21.182 1.00 74.19 85 VAL A CA 1
ATOM 707 C C . VAL A 1 85 ? 14.261 7.503 -20.423 1.00 74.19 85 VAL A C 1
ATOM 709 O O . VAL A 1 85 ? 14.890 8.218 -19.645 1.00 74.19 85 VAL A O 1
ATOM 712 N N . PHE A 1 86 ? 12.964 7.679 -20.668 1.00 71.44 86 PHE A N 1
ATOM 713 C CA . PHE A 1 86 ? 12.116 8.636 -19.950 1.00 71.44 86 PHE A CA 1
ATOM 714 C C . PHE A 1 86 ? 11.375 7.935 -18.804 1.00 71.44 86 PHE A C 1
ATOM 716 O O . PHE A 1 86 ? 11.358 6.708 -18.742 1.00 71.44 86 PHE A O 1
ATOM 723 N N . ALA A 1 87 ? 10.752 8.697 -17.901 1.00 65.44 87 ALA A N 1
ATOM 724 C CA . ALA A 1 87 ? 9.960 8.123 -16.812 1.00 65.44 87 ALA A CA 1
ATOM 725 C C . ALA A 1 87 ? 8.880 7.160 -17.347 1.00 65.44 87 ALA A C 1
ATOM 727 O O . ALA A 1 87 ? 8.238 7.424 -18.370 1.00 65.44 87 ALA A O 1
ATOM 728 N N . SER A 1 88 ? 8.691 6.035 -16.652 1.00 61.34 88 SER A N 1
ATOM 729 C CA . SER A 1 88 ? 7.674 5.040 -17.003 1.00 61.34 88 SER A CA 1
ATOM 730 C C . SER A 1 88 ? 6.273 5.609 -16.752 1.00 61.34 88 SER A C 1
ATOM 732 O O . SER A 1 88 ? 6.071 6.456 -15.884 1.00 61.34 88 SER A O 1
ATOM 734 N N . GLY A 1 89 ? 5.274 5.156 -17.511 1.00 52.75 89 GLY A N 1
ATOM 735 C CA . GLY A 1 89 ? 3.922 5.737 -17.491 1.00 52.75 89 GLY A CA 1
ATOM 736 C C . GLY A 1 89 ? 3.073 5.470 -16.232 1.00 52.75 89 GLY A C 1
ATOM 737 O O . GLY A 1 89 ? 1.895 5.822 -16.240 1.00 52.75 89 GLY A O 1
ATOM 738 N N . GLY A 1 90 ? 3.602 4.793 -15.204 1.00 55.97 90 GLY A N 1
ATOM 739 C CA . GLY A 1 90 ? 2.856 4.281 -14.037 1.00 55.97 90 GLY A CA 1
ATOM 740 C C . GLY A 1 90 ? 2.669 5.257 -12.863 1.00 55.97 90 GLY A C 1
ATOM 741 O O . GLY A 1 90 ? 2.982 6.436 -12.956 1.00 55.97 90 GLY A O 1
ATOM 742 N N . GLY A 1 91 ? 2.158 4.754 -11.729 1.00 53.84 91 GLY A N 1
ATOM 743 C CA . GLY A 1 91 ? 2.262 5.403 -10.406 1.00 53.84 91 GLY A CA 1
ATOM 744 C C . GLY A 1 91 ? 3.601 5.057 -9.740 1.00 53.84 91 GLY A C 1
ATOM 745 O O . GLY A 1 91 ? 4.274 4.156 -10.237 1.00 53.84 91 GLY A O 1
ATOM 746 N N . LEU A 1 92 ? 3.999 5.737 -8.652 1.00 47.81 92 LEU A N 1
ATOM 747 C CA . LEU A 1 92 ? 5.361 5.713 -8.062 1.00 47.81 92 LEU A CA 1
ATOM 748 C C . LEU A 1 92 ? 6.056 4.328 -8.070 1.00 47.81 92 LEU A C 1
ATOM 750 O O . LEU A 1 92 ? 7.220 4.229 -8.434 1.00 47.81 92 LEU A O 1
ATOM 754 N N . GLY A 1 93 ? 5.334 3.241 -7.778 1.00 47.28 93 GLY A N 1
ATOM 755 C CA . GLY A 1 93 ? 5.895 1.883 -7.758 1.00 47.28 93 GLY A CA 1
ATOM 756 C C . GLY A 1 93 ? 6.277 1.256 -9.114 1.00 47.28 93 GLY A C 1
ATOM 757 O O . GLY A 1 93 ? 7.077 0.327 -9.129 1.00 47.28 93 GLY A O 1
ATOM 758 N N . ALA A 1 94 ? 5.743 1.740 -10.244 1.00 41.28 94 ALA A N 1
ATOM 759 C CA . ALA A 1 94 ? 6.117 1.291 -11.599 1.00 41.28 94 ALA A CA 1
ATOM 760 C C . ALA A 1 94 ? 6.530 2.422 -12.551 1.00 41.28 94 ALA A C 1
ATOM 762 O O . ALA A 1 94 ? 7.160 2.152 -13.573 1.00 41.28 94 ALA A O 1
ATOM 763 N N . ALA A 1 95 ? 6.190 3.675 -12.232 1.00 46.56 95 ALA A N 1
ATOM 764 C CA . ALA A 1 95 ? 6.647 4.864 -12.956 1.00 46.56 95 ALA A CA 1
ATOM 765 C C . ALA A 1 95 ? 8.140 5.106 -12.777 1.00 46.56 95 ALA A C 1
ATOM 767 O O . ALA A 1 95 ? 8.760 5.735 -13.632 1.00 46.56 95 ALA A O 1
ATOM 768 N N . VAL A 1 96 ? 8.686 4.629 -11.653 1.00 46.09 96 VAL A N 1
ATOM 769 C CA . VAL A 1 96 ? 10.041 4.963 -11.255 1.00 46.09 96 VAL A CA 1
ATOM 770 C C . VAL A 1 96 ? 11.038 4.204 -12.143 1.00 46.09 96 VAL A C 1
ATOM 772 O O . VAL A 1 96 ? 11.529 4.878 -13.033 1.00 46.09 96 VAL A O 1
ATOM 775 N N . TYR A 1 97 ? 11.276 2.876 -12.118 1.00 54.78 97 TYR A N 1
ATOM 776 C CA . TYR A 1 97 ? 12.338 2.321 -13.009 1.00 54.78 97 TYR A CA 1
ATOM 777 C C . TYR A 1 97 ? 12.240 0.845 -13.455 1.00 54.78 97 TYR A C 1
ATOM 779 O O . TYR A 1 97 ? 13.252 0.160 -13.446 1.00 54.78 97 TYR A O 1
ATOM 787 N N . CYS A 1 98 ? 11.110 0.384 -14.009 1.00 71.81 98 CYS A N 1
ATOM 788 C CA . CYS A 1 98 ? 10.957 -0.959 -14.623 1.00 71.81 98 CYS A CA 1
ATOM 789 C C . CYS A 1 98 ? 10.652 -2.104 -13.634 1.00 71.81 98 CYS A C 1
ATOM 791 O O . CYS A 1 98 ? 10.956 -2.027 -12.449 1.00 71.81 98 CYS A O 1
ATOM 793 N N . SER A 1 99 ? 10.034 -3.180 -14.129 1.00 77.56 99 SER A N 1
ATOM 794 C CA . SER A 1 99 ? 9.803 -4.419 -13.367 1.00 77.56 99 SER A CA 1
ATOM 795 C C . SER A 1 99 ? 10.908 -5.437 -13.653 1.00 77.56 99 SER A C 1
ATOM 797 O O . SER A 1 99 ? 11.272 -5.581 -14.820 1.00 77.56 99 SER A O 1
ATOM 799 N N . PRO A 1 100 ? 11.444 -6.152 -12.651 1.00 76.06 100 PRO A N 1
ATOM 800 C CA . PRO A 1 100 ? 12.469 -7.156 -12.900 1.00 76.06 100 PRO A CA 1
ATOM 801 C C . PRO A 1 100 ? 11.921 -8.321 -13.727 1.00 76.06 100 PRO A C 1
ATOM 803 O O . PRO A 1 100 ? 10.745 -8.685 -13.625 1.00 76.06 100 PRO A O 1
ATOM 806 N N . VAL A 1 101 ? 12.805 -8.887 -14.543 1.00 78.88 101 VAL A N 1
ATOM 807 C CA . VAL A 1 101 ? 12.601 -10.142 -15.263 1.00 78.88 101 VAL A CA 1
ATOM 808 C C . VAL A 1 101 ? 13.362 -11.232 -14.518 1.00 78.88 101 VAL A C 1
ATOM 810 O O . VAL A 1 101 ? 14.548 -11.081 -14.221 1.00 78.88 101 VAL A O 1
ATOM 813 N N . HIS A 1 102 ? 12.683 -12.327 -14.208 1.00 76.12 102 HIS A N 1
ATOM 814 C CA . HIS A 1 102 ? 13.282 -13.493 -13.576 1.00 76.12 102 HIS A CA 1
ATOM 815 C C . HIS A 1 102 ? 14.149 -14.281 -14.562 1.00 76.12 102 HIS A C 1
ATOM 817 O O . HIS A 1 102 ? 14.053 -14.129 -15.780 1.00 76.12 102 HIS A O 1
ATOM 823 N N . GLN A 1 103 ? 14.969 -15.190 -14.034 1.00 75.38 103 GLN A N 1
ATOM 824 C CA . GLN A 1 103 ? 15.824 -16.066 -14.844 1.00 75.38 103 GLN A CA 1
ATOM 825 C C . GLN A 1 103 ? 15.031 -16.957 -15.820 1.00 75.38 103 GLN A C 1
ATOM 827 O O . GLN A 1 103 ? 15.556 -17.341 -16.861 1.00 75.38 103 GLN A O 1
ATOM 832 N N . ASP A 1 104 ? 13.764 -17.256 -15.518 1.00 79.94 104 ASP A N 1
ATOM 833 C CA . ASP A 1 104 ? 12.849 -18.004 -16.391 1.00 79.94 104 ASP A CA 1
ATOM 834 C C . ASP A 1 104 ? 12.151 -17.123 -17.453 1.00 79.94 104 ASP A C 1
ATOM 836 O O . ASP A 1 104 ? 11.241 -17.582 -18.143 1.00 79.94 104 ASP A O 1
ATOM 840 N N . ASN A 1 105 ? 12.587 -15.867 -17.608 1.00 79.50 105 ASN A N 1
ATOM 841 C CA . ASN A 1 105 ? 12.015 -14.835 -18.479 1.00 79.50 105 ASN A CA 1
ATOM 842 C C . ASN A 1 105 ? 10.582 -14.399 -18.125 1.00 79.50 105 ASN A C 1
ATOM 844 O O . ASN A 1 105 ? 9.940 -13.704 -18.918 1.00 79.50 105 ASN A O 1
ATOM 848 N N . THR A 1 106 ? 10.067 -14.762 -16.948 1.00 82.00 106 THR A N 1
ATOM 849 C CA . THR A 1 106 ? 8.817 -14.184 -16.440 1.00 82.00 106 THR A CA 1
ATOM 850 C C . THR A 1 106 ? 9.065 -12.800 -15.837 1.00 82.00 106 THR A C 1
ATOM 852 O O . THR A 1 106 ? 10.190 -12.453 -15.486 1.00 82.00 106 THR A O 1
ATOM 855 N N . VAL A 1 107 ? 8.025 -11.970 -15.749 1.00 81.00 107 VAL A N 1
ATOM 856 C CA . VAL A 1 107 ? 8.115 -10.599 -15.216 1.00 81.00 107 VAL A CA 1
ATOM 857 C C . VAL A 1 107 ? 7.346 -10.522 -13.905 1.00 81.00 107 VAL A C 1
ATOM 859 O O . VAL A 1 107 ? 6.282 -11.135 -13.791 1.00 81.00 107 VAL A O 1
ATOM 862 N N . HIS A 1 108 ? 7.840 -9.721 -12.960 1.00 80.50 108 HIS A N 1
ATOM 863 C CA . HIS A 1 108 ? 7.155 -9.486 -11.690 1.00 80.50 108 HIS A CA 1
ATOM 864 C C . HIS A 1 108 ? 5.684 -9.104 -11.893 1.00 80.50 108 HIS A C 1
ATOM 866 O O . HIS A 1 108 ? 5.359 -8.253 -12.725 1.00 80.50 108 HIS A O 1
ATOM 872 N N . ASN A 1 109 ? 4.782 -9.670 -11.088 1.00 82.50 109 ASN A N 1
ATOM 873 C CA . ASN A 1 109 ? 3.331 -9.579 -11.311 1.00 82.50 109 ASN A CA 1
ATOM 874 C C . ASN A 1 109 ? 2.745 -8.155 -11.309 1.00 82.50 109 ASN A C 1
ATOM 876 O O . ASN A 1 109 ? 1.679 -7.905 -11.878 1.00 82.50 109 ASN A O 1
ATOM 880 N N . ILE A 1 110 ? 3.455 -7.192 -10.714 1.00 79.81 110 ILE A N 1
ATOM 881 C CA . ILE A 1 110 ? 3.098 -5.770 -10.803 1.00 79.81 110 ILE A CA 1
ATOM 882 C C . ILE A 1 110 ? 3.094 -5.268 -12.255 1.00 79.81 110 ILE A C 1
ATOM 884 O O . ILE A 1 110 ? 2.311 -4.387 -12.599 1.00 79.81 110 ILE A O 1
ATOM 888 N N . PHE A 1 111 ? 3.930 -5.834 -13.125 1.00 80.88 111 PHE A N 1
ATOM 889 C CA . PHE A 1 111 ? 3.994 -5.463 -14.532 1.00 80.88 111 PHE A CA 1
ATOM 890 C C . PHE A 1 111 ? 2.644 -5.665 -15.217 1.00 80.88 111 PHE A C 1
ATOM 892 O O . PHE A 1 111 ? 2.131 -4.749 -15.862 1.00 80.88 111 PHE A O 1
ATOM 899 N N . GLU A 1 112 ? 2.033 -6.836 -15.016 1.00 79.19 112 GLU A N 1
ATOM 900 C CA . GLU A 1 112 ? 0.727 -7.168 -15.586 1.00 79.19 112 GLU A CA 1
ATOM 901 C C . GLU A 1 112 ? -0.349 -6.179 -15.122 1.00 79.19 112 GLU A C 1
ATOM 903 O O . GLU A 1 112 ? -1.209 -5.784 -15.912 1.00 79.19 112 GLU A O 1
ATOM 908 N N . GLN A 1 113 ? -0.261 -5.707 -13.871 1.00 78.88 113 GLN A N 1
ATOM 909 C CA . GLN A 1 113 ? -1.161 -4.680 -13.337 1.00 78.88 113 GLN A CA 1
ATOM 910 C C . GLN A 1 113 ? -1.108 -3.390 -14.138 1.00 78.88 113 GLN A C 1
ATOM 912 O O . GLN A 1 113 ? -2.134 -2.875 -14.593 1.00 78.88 113 GLN A O 1
ATOM 917 N N . TYR A 1 114 ? 0.092 -2.858 -14.328 1.00 79.62 114 TYR A N 1
ATOM 918 C CA . TYR A 1 114 ? 0.243 -1.596 -15.030 1.00 79.62 114 TYR A CA 1
ATOM 919 C C . TYR A 1 114 ? -0.052 -1.749 -16.519 1.00 79.62 114 TYR A C 1
ATOM 921 O O . TYR A 1 114 ? -0.792 -0.934 -17.071 1.00 79.62 114 TYR A O 1
ATOM 929 N N . PHE A 1 115 ? 0.469 -2.798 -17.154 1.00 82.00 115 PHE A N 1
ATOM 930 C CA . PHE A 1 115 ? 0.350 -2.982 -18.594 1.00 82.00 115 PHE A CA 1
ATOM 931 C C . PHE A 1 115 ? -1.087 -3.256 -19.042 1.00 82.00 115 PHE A C 1
ATOM 933 O O . PHE A 1 115 ? -1.561 -2.605 -19.972 1.00 82.00 115 PHE A O 1
ATOM 940 N N . PHE A 1 116 ? -1.800 -4.171 -18.376 1.00 79.94 116 PHE A N 1
ATOM 941 C CA . PHE A 1 116 ? -3.138 -4.577 -18.811 1.00 79.94 116 PHE A CA 1
ATOM 942 C C . PHE A 1 116 ? -4.269 -3.763 -18.178 1.00 79.94 116 PHE A C 1
ATOM 944 O O . PHE A 1 116 ? -5.318 -3.610 -18.804 1.00 79.94 116 PHE A O 1
ATOM 951 N N . PHE A 1 117 ? -4.089 -3.220 -16.967 1.00 76.19 117 PHE A N 1
ATOM 952 C CA . PHE A 1 117 ? -5.199 -2.606 -16.227 1.00 76.19 117 PHE A CA 1
ATOM 953 C C . PHE A 1 117 ? -5.078 -1.094 -16.065 1.00 76.19 117 PHE A C 1
ATOM 955 O O . PHE A 1 117 ? -6.046 -0.383 -16.342 1.00 76.19 117 PHE A O 1
ATOM 962 N N . GLN A 1 118 ? -3.936 -0.586 -15.597 1.00 77.06 118 GLN A N 1
ATOM 963 C CA . GLN A 1 118 ? -3.841 0.821 -15.195 1.00 77.06 118 GLN A CA 1
ATOM 964 C C . GLN A 1 118 ? -3.501 1.757 -16.357 1.00 77.06 118 GLN A C 1
ATOM 966 O O . GLN A 1 118 ? -4.224 2.720 -16.609 1.00 77.06 118 GLN A O 1
ATOM 971 N N . LEU A 1 119 ? -2.423 1.481 -17.095 1.00 78.38 119 LEU A N 1
ATOM 972 C CA . LEU A 1 119 ? -1.954 2.378 -18.151 1.00 78.38 119 LEU A CA 1
ATOM 973 C C . LEU A 1 119 ? -2.952 2.542 -19.306 1.00 78.38 119 LEU A C 1
ATOM 975 O O . LEU A 1 119 ? -3.173 3.687 -19.706 1.00 78.38 119 LEU A O 1
ATOM 979 N N . PRO A 1 120 ? -3.626 1.481 -19.802 1.00 77.81 120 PRO A N 1
ATOM 980 C CA . PRO A 1 120 ? -4.620 1.630 -20.867 1.00 77.81 120 PRO A CA 1
ATOM 981 C C . PRO A 1 120 ? -5.801 2.536 -20.489 1.00 77.81 120 PRO A C 1
ATOM 983 O O . PRO A 1 120 ? -6.437 3.116 -21.364 1.00 77.81 120 PRO A O 1
ATOM 986 N N . LYS A 1 121 ? -6.098 2.677 -19.189 1.00 76.06 121 LYS A N 1
ATOM 987 C CA . LYS A 1 121 ? -7.156 3.569 -18.687 1.00 76.06 121 LYS A CA 1
ATOM 988 C C . LYS A 1 121 ? -6.679 5.012 -18.499 1.00 76.06 121 LYS A C 1
ATOM 990 O O . LYS 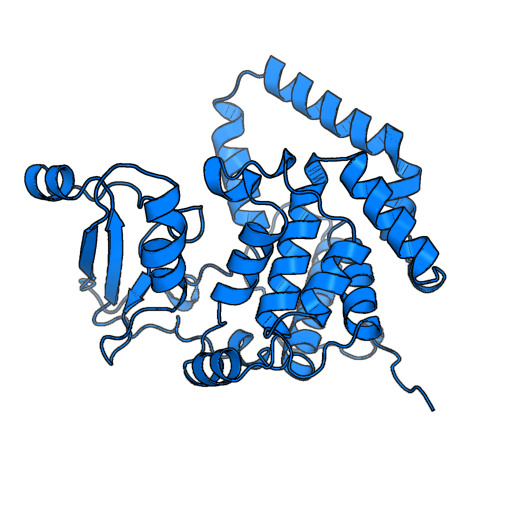A 1 121 ? -7.500 5.928 -18.523 1.00 76.06 121 LYS A O 1
ATOM 995 N N . ASN A 1 122 ? -5.374 5.213 -18.327 1.00 71.69 122 ASN A N 1
ATOM 996 C CA . ASN A 1 122 ? -4.791 6.494 -17.923 1.00 71.69 122 ASN A CA 1
ATOM 997 C C . ASN A 1 122 ? -4.186 7.283 -19.083 1.00 71.69 122 ASN A C 1
ATOM 999 O O . ASN A 1 122 ? -3.997 8.493 -18.971 1.00 71.69 122 ASN A O 1
ATOM 1003 N N . THR A 1 123 ? -3.902 6.634 -20.212 1.00 73.56 123 THR A N 1
ATOM 1004 C CA . THR A 1 123 ? -3.404 7.315 -21.404 1.00 73.56 123 THR A CA 1
ATOM 1005 C C . THR A 1 123 ? -4.075 6.817 -22.673 1.00 73.56 123 THR A C 1
ATOM 1007 O O . THR A 1 123 ? -4.410 5.647 -22.811 1.00 73.56 123 THR A O 1
ATOM 1010 N N . LYS A 1 124 ? -4.244 7.732 -23.632 1.00 78.00 124 LYS A N 1
ATOM 1011 C CA . LYS A 1 124 ? -4.678 7.412 -25.000 1.00 78.00 124 LYS A CA 1
ATOM 1012 C C . LYS A 1 124 ? -3.512 6.982 -25.896 1.00 78.00 124 LYS A C 1
ATOM 1014 O O . LYS A 1 124 ? -3.733 6.554 -27.024 1.00 78.00 124 LYS A O 1
ATOM 1019 N N . LYS A 1 125 ? -2.268 7.151 -25.433 1.00 81.25 125 LYS A N 1
ATOM 1020 C CA . LYS A 1 125 ? -1.074 6.739 -26.176 1.00 81.25 125 LYS A CA 1
ATOM 1021 C C . LYS A 1 125 ? -0.912 5.223 -26.082 1.00 81.25 125 LYS A C 1
ATOM 1023 O O . LYS A 1 125 ? -1.146 4.635 -25.030 1.00 81.25 125 LYS A O 1
ATOM 1028 N N . LYS A 1 126 ? -0.447 4.603 -27.168 1.00 84.69 126 LYS A N 1
ATOM 1029 C CA . LYS A 1 126 ? -0.054 3.191 -27.158 1.00 84.69 126 LYS A CA 1
ATOM 1030 C C . LYS A 1 126 ? 1.080 2.991 -26.150 1.00 84.69 126 LYS A C 1
ATOM 1032 O O . LYS A 1 126 ? 2.132 3.615 -26.276 1.00 84.69 126 LYS A O 1
ATOM 1037 N N . ILE A 1 127 ? 0.865 2.108 -25.183 1.00 85.94 127 ILE A N 1
ATOM 1038 C CA . ILE A 1 127 ? 1.903 1.678 -24.247 1.00 85.94 127 ILE A CA 1
ATOM 1039 C C . ILE A 1 127 ? 2.757 0.609 -24.914 1.00 85.94 127 ILE A C 1
ATOM 1041 O O . ILE A 1 127 ? 2.233 -0.325 -25.519 1.00 85.94 127 ILE A O 1
ATOM 1045 N N . SER A 1 128 ? 4.071 0.754 -24.798 1.00 86.75 128 SER A N 1
ATOM 1046 C CA . SER A 1 128 ? 5.044 -0.245 -25.234 1.00 86.75 128 SER A CA 1
ATOM 1047 C C . SER A 1 128 ? 5.824 -0.763 -24.032 1.00 86.75 128 SER A C 1
ATOM 1049 O O . SER A 1 128 ? 6.041 -0.026 -23.069 1.00 86.75 128 SER A O 1
ATOM 1051 N N . ALA A 1 129 ? 6.246 -2.021 -24.110 1.00 86.06 129 ALA A N 1
ATOM 1052 C CA . ALA A 1 129 ? 7.176 -2.626 -23.170 1.00 86.06 129 ALA A CA 1
ATOM 1053 C C . ALA A 1 129 ? 8.563 -2.689 -23.820 1.00 86.06 129 ALA A C 1
ATOM 1055 O O . ALA A 1 129 ? 8.693 -3.167 -24.947 1.00 86.06 129 ALA A O 1
ATOM 1056 N N . ILE A 1 130 ? 9.583 -2.191 -23.126 1.00 86.75 130 ILE A N 1
ATOM 1057 C CA . ILE A 1 130 ? 10.986 -2.282 -23.538 1.00 86.75 130 ILE A CA 1
ATOM 1058 C C . ILE A 1 130 ? 11.694 -3.185 -22.542 1.00 86.75 130 ILE A C 1
ATOM 1060 O O . ILE A 1 130 ? 11.615 -2.942 -21.341 1.00 86.75 130 ILE A O 1
ATOM 1064 N N . CYS A 1 131 ? 12.391 -4.204 -23.032 1.00 86.56 131 CYS A N 1
ATOM 1065 C CA . CYS A 1 131 ? 13.291 -4.982 -22.197 1.00 86.56 131 CYS A CA 1
ATOM 1066 C C . CYS A 1 131 ? 14.665 -4.306 -22.190 1.00 86.56 131 CYS A C 1
ATOM 1068 O O . CYS A 1 131 ? 15.233 -4.050 -23.252 1.00 86.56 131 CYS A O 1
ATOM 1070 N N . ILE A 1 132 ? 15.155 -3.966 -21.003 1.00 84.19 132 ILE A N 1
ATOM 1071 C CA . ILE A 1 132 ? 16.446 -3.325 -20.782 1.00 84.19 132 ILE A CA 1
ATOM 1072 C C . ILE A 1 132 ? 17.341 -4.345 -20.093 1.00 84.19 132 ILE A C 1
ATOM 1074 O O . ILE A 1 132 ? 17.013 -4.846 -19.017 1.00 84.19 132 ILE A O 1
ATOM 1078 N N . GLU A 1 133 ? 18.469 -4.629 -20.725 1.00 85.38 133 GLU A N 1
ATOM 1079 C CA . GLU A 1 133 ? 19.537 -5.432 -20.154 1.00 85.38 133 GLU A CA 1
ATOM 1080 C C . GLU A 1 133 ? 20.607 -4.509 -19.580 1.00 85.38 133 GLU A C 1
ATOM 1082 O O . GLU A 1 133 ? 21.104 -3.612 -20.261 1.00 85.38 133 GLU A O 1
ATOM 1087 N N . ILE A 1 134 ? 20.955 -4.732 -18.319 1.00 80.00 134 ILE A N 1
ATOM 1088 C CA . ILE A 1 134 ? 22.016 -4.018 -17.622 1.00 80.00 134 ILE A CA 1
ATOM 1089 C C . ILE A 1 134 ? 23.087 -5.044 -17.262 1.00 80.00 134 ILE A C 1
ATOM 1091 O O . ILE A 1 134 ? 22.835 -5.977 -16.497 1.00 80.00 134 ILE A O 1
ATOM 1095 N N . THR A 1 135 ? 24.286 -4.846 -17.810 1.00 80.69 135 THR A N 1
ATOM 1096 C CA . THR A 1 135 ? 25.487 -5.620 -17.473 1.00 80.69 135 THR A CA 1
ATOM 1097 C C . THR A 1 135 ? 26.436 -4.700 -16.707 1.00 80.69 135 THR A C 1
ATOM 1099 O O . THR A 1 135 ? 27.021 -3.809 -17.320 1.00 80.69 135 THR A O 1
ATOM 1102 N N . PRO A 1 136 ? 26.550 -4.828 -15.375 1.00 71.31 136 PRO A N 1
ATOM 1103 C CA . PRO A 1 136 ? 27.466 -4.001 -14.598 1.00 71.31 136 PRO A CA 1
ATOM 1104 C C . PRO A 1 136 ? 28.931 -4.318 -14.944 1.00 71.31 136 PRO A C 1
ATOM 1106 O O . PRO A 1 136 ? 29.321 -5.482 -14.960 1.00 71.31 136 PRO A O 1
ATOM 1109 N N . ASP A 1 137 ? 29.760 -3.291 -15.161 1.00 66.25 137 ASP A N 1
ATOM 1110 C CA . ASP A 1 137 ? 31.173 -3.443 -15.570 1.00 66.25 137 ASP A CA 1
ATOM 1111 C C . ASP A 1 137 ? 32.085 -4.089 -14.499 1.00 66.25 137 ASP A C 1
ATOM 1113 O O . ASP A 1 137 ? 33.221 -4.472 -14.783 1.00 66.25 137 ASP A O 1
ATOM 1117 N N . LYS A 1 138 ? 31.619 -4.206 -13.249 1.00 61.50 138 LYS A N 1
ATOM 1118 C CA . LYS A 1 138 ? 32.295 -4.914 -12.151 1.00 61.50 138 LYS A CA 1
ATOM 1119 C C . LYS A 1 138 ? 31.262 -5.715 -11.365 1.00 61.50 138 LYS A C 1
ATOM 1121 O O . LYS A 1 138 ? 30.1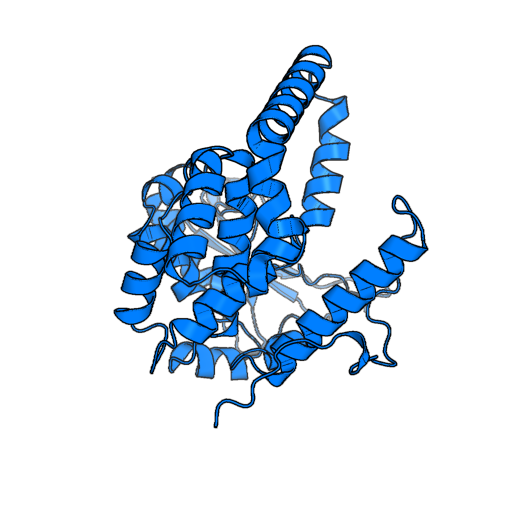60 -5.216 -11.145 1.00 61.50 138 LYS A O 1
ATOM 1126 N N . GLU A 1 139 ? 31.631 -6.911 -10.892 1.00 55.91 139 GLU A N 1
ATOM 1127 C CA . GLU A 1 139 ? 30.890 -7.599 -9.824 1.00 55.91 139 GLU A CA 1
ATOM 1128 C C . GLU A 1 139 ? 30.786 -6.612 -8.647 1.00 55.91 139 GLU A C 1
ATOM 1130 O O . GLU A 1 139 ? 31.780 -6.282 -8.001 1.00 55.91 139 GLU A O 1
ATOM 1135 N N . ASN A 1 140 ? 29.613 -5.995 -8.497 1.00 48.84 140 ASN A N 1
ATOM 1136 C CA . ASN A 1 140 ? 29.439 -4.743 -7.770 1.00 48.84 140 ASN A CA 1
ATOM 1137 C C . ASN A 1 140 ? 29.931 -4.847 -6.317 1.00 48.84 140 ASN A C 1
ATOM 1139 O O . ASN A 1 140 ? 29.421 -5.633 -5.525 1.00 48.84 140 ASN A O 1
ATOM 1143 N N . THR A 1 141 ? 30.852 -3.958 -5.935 1.00 45.28 141 THR A N 1
ATOM 1144 C CA . THR A 1 141 ? 31.136 -3.607 -4.531 1.00 45.28 141 THR A CA 1
ATOM 1145 C C . THR A 1 141 ? 29.974 -2.848 -3.881 1.00 45.28 141 THR A C 1
ATOM 1147 O O . THR A 1 141 ? 29.967 -2.614 -2.674 1.00 45.28 141 THR A O 1
ATOM 1150 N N . THR A 1 142 ? 28.975 -2.443 -4.666 1.00 46.62 142 THR A N 1
ATOM 1151 C CA . THR A 1 142 ? 27.729 -1.864 -4.174 1.00 46.62 142 THR A CA 1
ATOM 1152 C C . THR A 1 142 ? 26.847 -2.987 -3.640 1.00 46.62 142 THR A C 1
ATOM 1154 O O . THR A 1 142 ? 26.467 -3.884 -4.382 1.00 46.62 142 THR A O 1
ATOM 1157 N N . ASN A 1 143 ? 26.526 -2.963 -2.346 1.00 46.03 143 ASN A N 1
ATOM 1158 C CA . ASN A 1 143 ? 25.653 -3.956 -1.724 1.00 46.03 143 ASN A CA 1
ATOM 1159 C C . ASN A 1 143 ? 24.202 -3.742 -2.198 1.00 46.03 143 ASN A C 1
ATOM 1161 O O . ASN A 1 143 ? 23.410 -3.048 -1.562 1.00 46.03 143 ASN A O 1
ATOM 1165 N N . VAL A 1 144 ? 23.870 -4.310 -3.359 1.00 45.28 144 VAL A N 1
ATOM 1166 C CA . VAL A 1 144 ? 22.563 -4.185 -4.030 1.00 45.28 144 VAL A CA 1
ATOM 1167 C C . VAL A 1 144 ? 21.437 -4.889 -3.245 1.00 45.28 144 VAL A C 1
ATOM 1169 O O . VAL A 1 144 ? 20.266 -4.686 -3.546 1.00 45.28 144 VAL A O 1
ATOM 1172 N N . LYS A 1 145 ? 21.741 -5.610 -2.147 1.00 44.22 145 LYS A N 1
ATOM 1173 C CA . LYS A 1 145 ? 20.730 -6.013 -1.141 1.00 44.22 145 LYS A CA 1
ATOM 1174 C C . LYS A 1 145 ? 19.921 -4.824 -0.600 1.00 44.22 145 LYS A C 1
ATOM 1176 O O . LYS A 1 145 ? 18.811 -5.015 -0.122 1.00 44.22 145 LYS A O 1
ATOM 1181 N N . ASN A 1 146 ? 20.449 -3.606 -0.732 1.00 43.75 146 ASN A N 1
ATOM 1182 C CA . ASN A 1 146 ? 19.786 -2.361 -0.346 1.00 43.75 146 ASN A CA 1
ATOM 1183 C C . ASN A 1 146 ? 18.953 -1.722 -1.480 1.00 43.75 146 ASN A C 1
ATOM 1185 O O . ASN A 1 146 ? 18.483 -0.602 -1.318 1.00 43.75 146 ASN A O 1
ATOM 1189 N N . TRP A 1 147 ? 18.832 -2.356 -2.655 1.00 44.66 147 TRP A N 1
ATOM 1190 C CA . TRP A 1 147 ? 18.137 -1.794 -3.832 1.00 44.66 147 TRP A CA 1
ATOM 1191 C C . TRP A 1 147 ? 16.726 -2.364 -4.035 1.00 44.66 147 TRP A C 1
ATOM 1193 O O . TRP A 1 147 ? 16.075 -2.079 -5.041 1.00 44.66 147 TRP A O 1
ATOM 1203 N N . GLY A 1 148 ? 16.228 -3.145 -3.076 1.00 46.25 148 GLY A N 1
ATOM 1204 C CA . GLY A 1 148 ? 14.802 -3.416 -2.968 1.00 46.25 148 GLY A CA 1
ATOM 1205 C C . GLY A 1 148 ? 14.096 -2.168 -2.450 1.00 46.25 148 GLY A C 1
ATOM 1206 O O . GLY A 1 148 ? 14.432 -1.663 -1.382 1.00 46.25 148 GLY A O 1
ATOM 1207 N N . VAL A 1 149 ? 13.118 -1.662 -3.197 1.00 45.78 149 VAL A N 1
ATOM 1208 C CA . VAL A 1 149 ? 12.166 -0.710 -2.629 1.00 45.78 149 VAL A CA 1
ATOM 1209 C C . VAL A 1 149 ? 11.224 -1.530 -1.760 1.00 45.78 149 VAL A C 1
ATOM 1211 O O . VAL A 1 149 ? 10.438 -2.324 -2.278 1.00 45.78 149 VAL A O 1
ATOM 1214 N N . ASP A 1 150 ? 11.335 -1.380 -0.443 1.00 52.69 150 ASP A N 1
ATOM 1215 C CA . ASP A 1 150 ? 10.304 -1.874 0.457 1.00 52.69 150 ASP A CA 1
ATOM 1216 C C . ASP A 1 150 ? 9.031 -1.068 0.186 1.00 52.69 150 ASP A C 1
ATOM 1218 O O . ASP A 1 150 ? 8.893 0.082 0.605 1.00 52.69 150 ASP A O 1
ATOM 1222 N N . TYR A 1 151 ? 8.109 -1.671 -0.566 1.00 49.78 151 TYR A N 1
ATOM 1223 C CA . TYR A 1 151 ? 6.857 -1.029 -0.949 1.00 49.78 151 TYR A CA 1
ATOM 1224 C C . TYR A 1 151 ? 5.946 -0.723 0.249 1.00 49.78 151 TYR A C 1
ATOM 1226 O O . TYR A 1 151 ? 4.957 -0.022 0.064 1.00 49.78 151 TYR A O 1
ATOM 1234 N N . THR A 1 152 ? 6.268 -1.233 1.443 1.00 49.00 152 THR A N 1
ATOM 1235 C CA . THR A 1 152 ? 5.576 -0.928 2.703 1.00 49.00 152 THR A CA 1
ATOM 1236 C C . THR A 1 152 ? 6.241 0.211 3.487 1.00 49.00 152 THR A C 1
ATOM 1238 O O . THR A 1 152 ? 5.680 0.695 4.469 1.00 49.00 152 THR A O 1
ATOM 1241 N N . ASN A 1 153 ? 7.411 0.690 3.040 1.00 56.75 153 ASN A N 1
ATOM 1242 C CA . ASN A 1 153 ? 8.217 1.690 3.738 1.00 56.75 153 ASN A CA 1
ATOM 1243 C C . ASN A 1 153 ? 8.704 2.822 2.809 1.00 56.75 153 ASN A C 1
ATOM 1245 O O . ASN A 1 153 ? 9.888 3.153 2.736 1.00 56.75 153 ASN A O 1
ATOM 1249 N N . PHE A 1 154 ? 7.773 3.460 2.093 1.00 58.69 154 PHE A N 1
ATOM 1250 C CA . PHE A 1 154 ? 8.075 4.657 1.294 1.00 58.69 154 PHE A CA 1
ATOM 1251 C C . PHE A 1 154 ? 8.244 5.933 2.123 1.00 58.69 154 PHE A C 1
ATOM 1253 O O . PHE A 1 154 ? 8.768 6.921 1.605 1.00 58.69 154 PHE A O 1
ATOM 1260 N N . GLY A 1 155 ? 7.825 5.929 3.392 1.00 63.44 155 GLY A N 1
ATOM 1261 C CA . GLY A 1 155 ? 7.716 7.143 4.201 1.00 63.44 155 GLY A CA 1
ATOM 1262 C C . GLY A 1 155 ? 9.020 7.937 4.283 1.00 63.44 155 GLY A C 1
ATOM 1263 O O . GLY A 1 155 ? 9.007 9.161 4.139 1.00 63.44 155 GLY A O 1
ATOM 1264 N N . GLU A 1 156 ? 10.164 7.263 4.438 1.00 63.91 156 GLU A N 1
ATOM 1265 C CA . GLU A 1 156 ? 11.461 7.944 4.464 1.00 63.91 156 GLU A CA 1
ATOM 1266 C C . GLU A 1 156 ? 11.812 8.569 3.105 1.00 63.91 156 GLU A C 1
ATOM 1268 O O . GLU A 1 156 ? 12.199 9.739 3.053 1.00 63.91 156 GLU A O 1
ATOM 1273 N N . ILE A 1 157 ? 11.631 7.832 2.006 1.00 63.44 157 ILE A N 1
ATOM 1274 C CA . ILE A 1 157 ? 11.910 8.311 0.643 1.00 63.44 157 ILE A CA 1
ATOM 1275 C C . ILE A 1 157 ? 11.018 9.511 0.306 1.00 63.44 157 ILE A C 1
ATOM 1277 O O . ILE A 1 157 ? 11.496 10.508 -0.240 1.00 63.44 157 ILE A O 1
ATOM 1281 N N . GLU A 1 158 ? 9.735 9.457 0.661 1.00 68.00 158 GLU A N 1
ATOM 1282 C CA . GLU A 1 158 ? 8.794 10.562 0.471 1.00 68.00 158 GLU A CA 1
ATOM 1283 C C . GLU A 1 158 ? 9.176 11.779 1.318 1.00 68.00 158 GLU A C 1
ATOM 1285 O O . GLU A 1 158 ? 9.211 12.900 0.806 1.00 68.00 158 GLU A O 1
ATOM 1290 N N . CYS A 1 159 ? 9.554 11.577 2.584 1.00 73.12 159 CYS A N 1
ATOM 1291 C CA . CYS A 1 159 ? 10.023 12.652 3.458 1.00 73.12 159 CYS A CA 1
ATOM 1292 C C . CYS A 1 159 ? 11.308 13.303 2.935 1.00 73.12 159 CYS A C 1
ATOM 1294 O O . CYS A 1 159 ? 11.435 14.529 2.967 1.00 73.12 159 CYS A O 1
ATOM 1296 N N . GLN A 1 160 ? 12.267 12.510 2.455 1.00 71.25 160 GLN A N 1
ATOM 1297 C CA . GLN A 1 160 ? 13.498 13.014 1.844 1.00 71.25 160 GLN A CA 1
ATOM 1298 C C . GLN A 1 160 ? 13.194 13.775 0.549 1.00 71.25 160 GLN A C 1
ATOM 1300 O O . GLN A 1 160 ? 13.692 14.883 0.352 1.00 71.25 160 GLN A O 1
ATOM 1305 N N . THR A 1 161 ? 12.312 13.237 -0.296 1.00 72.88 161 THR A N 1
ATOM 1306 C CA . THR A 1 161 ? 11.850 13.901 -1.522 1.00 72.88 161 THR A CA 1
ATOM 1307 C C . THR A 1 161 ? 11.205 15.247 -1.198 1.00 72.88 161 THR A C 1
ATOM 1309 O O . THR A 1 161 ? 11.577 16.264 -1.780 1.00 72.88 161 THR A O 1
ATOM 1312 N N . TRP A 1 162 ? 10.308 15.293 -0.210 1.00 79.56 162 TRP A N 1
ATOM 1313 C CA . TRP A 1 162 ? 9.713 16.536 0.273 1.00 79.56 162 TRP A CA 1
ATOM 1314 C C . TRP A 1 162 ? 10.768 17.520 0.784 1.00 79.56 162 TRP A C 1
ATOM 1316 O O . TRP A 1 162 ? 10.755 18.680 0.381 1.00 79.56 162 TRP A O 1
ATOM 1326 N N . LYS A 1 163 ? 11.717 17.075 1.619 1.00 82.81 163 LYS A N 1
ATOM 1327 C CA . LYS A 1 163 ? 12.814 17.920 2.125 1.00 82.81 163 LYS A CA 1
ATOM 1328 C C . LYS A 1 163 ? 13.655 18.518 0.995 1.00 82.81 163 LYS A C 1
ATOM 1330 O O . LYS A 1 163 ? 14.046 19.675 1.099 1.00 82.81 163 LYS A O 1
ATOM 1335 N N . ASN A 1 164 ? 13.889 17.768 -0.079 1.00 81.25 164 ASN A N 1
ATOM 1336 C CA . ASN A 1 164 ? 14.662 18.217 -1.240 1.00 81.25 164 ASN A CA 1
ATOM 1337 C C . ASN A 1 164 ? 13.876 19.178 -2.148 1.00 81.25 164 ASN A C 1
ATOM 1339 O O . ASN A 1 164 ? 14.461 20.063 -2.777 1.00 81.25 164 ASN A O 1
ATOM 1343 N N . LEU A 1 165 ? 12.552 19.021 -2.219 1.00 82.69 165 LEU A N 1
ATOM 1344 C CA . LEU A 1 165 ? 11.670 19.891 -3.001 1.00 82.69 165 LEU A CA 1
ATOM 1345 C C . LEU A 1 165 ? 11.288 21.170 -2.250 1.00 82.69 165 LEU A C 1
ATOM 1347 O O . LEU A 1 165 ? 11.146 22.215 -2.876 1.00 82.69 165 LEU A O 1
ATOM 1351 N N . LYS A 1 166 ? 11.164 21.122 -0.917 1.00 85.81 166 LYS A N 1
ATOM 1352 C CA . LYS A 1 166 ? 10.722 22.242 -0.070 1.00 85.81 166 LYS A CA 1
ATOM 1353 C C . LYS A 1 166 ? 11.472 23.563 -0.338 1.00 85.81 166 LYS A C 1
ATOM 1355 O O . LYS A 1 166 ? 10.790 24.580 -0.422 1.00 85.81 166 LYS A O 1
ATOM 1360 N N . PRO A 1 167 ? 12.810 23.600 -0.529 1.00 90.38 167 PRO A N 1
ATOM 1361 C CA . PRO A 1 167 ? 13.536 24.839 -0.832 1.00 90.38 167 PRO A CA 1
ATOM 1362 C C . PRO A 1 167 ? 13.192 25.467 -2.189 1.00 90.38 167 PRO A C 1
ATOM 1364 O O . PRO A 1 167 ? 13.481 26.639 -2.403 1.00 90.38 167 PRO A O 1
ATOM 1367 N N . GLN A 1 168 ? 12.608 24.696 -3.110 1.00 92.00 168 GLN A N 1
ATOM 1368 C CA . GLN A 1 168 ? 12.218 25.141 -4.453 1.00 92.00 168 GLN A CA 1
ATOM 1369 C C . GLN A 1 168 ? 10.782 25.686 -4.490 1.00 92.00 168 GLN A C 1
ATOM 1371 O O . GLN A 1 168 ? 10.325 26.166 -5.526 1.00 92.00 168 GLN A O 1
ATOM 1376 N N . ILE A 1 169 ? 10.055 25.586 -3.375 1.00 89.81 169 ILE A N 1
ATOM 1377 C CA . ILE A 1 169 ? 8.665 26.012 -3.242 1.00 89.81 169 ILE A CA 1
ATOM 1378 C C . ILE A 1 169 ? 8.632 27.365 -2.527 1.00 89.81 169 ILE A C 1
ATOM 1380 O O . ILE A 1 169 ? 9.425 27.631 -1.624 1.00 89.81 169 ILE A O 1
ATOM 1384 N N . ASP A 1 170 ? 7.687 28.220 -2.917 1.00 93.00 170 ASP A N 1
ATOM 1385 C CA . ASP A 1 170 ? 7.472 29.518 -2.282 1.00 93.00 170 ASP A CA 1
ATOM 1386 C C . ASP A 1 170 ? 7.268 29.378 -0.759 1.00 93.00 170 ASP A C 1
ATOM 1388 O O . ASP A 1 170 ? 6.407 28.635 -0.278 1.00 93.00 170 ASP A O 1
ATOM 1392 N N . VAL A 1 171 ? 8.058 30.124 0.018 1.00 92.38 171 VAL A N 1
ATOM 1393 C CA . VAL A 1 171 ? 8.044 30.081 1.488 1.00 92.38 171 VAL A CA 1
ATOM 1394 C C . VAL A 1 171 ? 6.676 30.458 2.065 1.00 92.38 171 VAL A C 1
ATOM 1396 O O . VAL A 1 171 ? 6.273 29.910 3.093 1.00 92.38 171 VAL A O 1
ATOM 1399 N N . SER A 1 172 ? 5.950 31.384 1.436 1.00 92.94 172 SER A N 1
ATOM 1400 C CA . SER A 1 172 ? 4.607 31.780 1.870 1.00 92.94 172 SER A CA 1
ATOM 1401 C C . SER A 1 172 ? 3.613 30.629 1.721 1.00 92.94 172 SER A C 1
ATOM 1403 O O . SER A 1 172 ? 2.863 30.347 2.658 1.00 92.94 172 SER A O 1
ATOM 1405 N N . PHE A 1 173 ? 3.693 29.894 0.609 1.00 91.94 173 PHE A N 1
ATOM 1406 C CA . PHE A 1 173 ? 2.885 28.705 0.365 1.00 91.94 173 PHE A CA 1
ATOM 1407 C C . PHE A 1 173 ? 3.195 27.598 1.378 1.00 91.94 173 PHE A C 1
ATOM 1409 O O . PHE A 1 173 ? 2.281 27.000 1.941 1.00 91.94 173 PHE A O 1
ATOM 1416 N N . ILE A 1 174 ? 4.478 27.361 1.674 1.00 90.56 174 ILE A N 1
ATOM 1417 C CA . ILE A 1 174 ? 4.892 26.391 2.697 1.00 90.56 174 ILE A CA 1
ATOM 1418 C C . ILE A 1 174 ? 4.314 26.747 4.070 1.00 90.56 174 ILE A C 1
ATOM 1420 O O . ILE A 1 174 ? 3.725 25.887 4.723 1.00 90.56 174 ILE A O 1
ATOM 1424 N N . LYS A 1 175 ? 4.433 28.008 4.502 1.00 91.75 175 LYS A N 1
ATOM 1425 C CA . LYS A 1 175 ? 3.881 28.460 5.789 1.00 91.75 175 LYS A CA 1
ATOM 1426 C C . LYS A 1 175 ? 2.364 28.309 5.844 1.00 91.75 175 LYS A C 1
ATOM 1428 O O . LYS A 1 175 ? 1.814 27.934 6.879 1.00 91.75 175 LYS A O 1
ATOM 1433 N N . GLU A 1 176 ? 1.679 28.605 4.744 1.00 92.88 176 GLU A N 1
ATOM 1434 C CA . GLU A 1 176 ? 0.237 28.418 4.650 1.00 92.88 176 GLU A CA 1
ATOM 1435 C C . GLU A 1 176 ? -0.147 26.936 4.753 1.00 92.88 176 GLU A C 1
ATOM 1437 O O . GLU A 1 176 ? -1.060 26.591 5.507 1.00 92.88 176 GLU A O 1
ATOM 1442 N N . LEU A 1 177 ? 0.567 26.058 4.046 1.00 88.75 177 LEU A N 1
ATOM 1443 C CA . LEU A 1 177 ? 0.362 24.614 4.097 1.00 88.75 177 LEU A CA 1
ATOM 1444 C C . LEU A 1 177 ? 0.573 24.072 5.516 1.00 88.75 177 LEU A C 1
ATOM 1446 O O . LEU A 1 177 ? -0.305 23.388 6.040 1.00 88.75 177 LEU A O 1
ATOM 1450 N N . GLU A 1 178 ? 1.687 24.424 6.161 1.00 88.81 178 GLU A N 1
ATOM 1451 C CA . GLU A 1 178 ? 1.994 24.024 7.539 1.00 88.81 178 GLU A CA 1
ATOM 1452 C C . GLU A 1 178 ? 0.903 24.497 8.510 1.00 88.81 178 GLU A C 1
ATOM 1454 O O . GLU A 1 178 ? 0.410 23.709 9.318 1.00 88.81 178 GLU A O 1
ATOM 1459 N N . LYS A 1 179 ? 0.440 25.748 8.382 1.00 91.12 179 LYS A N 1
ATOM 1460 C CA . LYS A 1 179 ? -0.661 26.284 9.196 1.00 91.12 179 LYS A CA 1
ATOM 1461 C C . LYS A 1 179 ? -1.973 25.531 8.964 1.00 91.12 179 LYS A C 1
ATOM 1463 O O . LYS A 1 179 ? -2.687 25.242 9.923 1.00 91.12 179 LYS A O 1
ATOM 1468 N N . ARG A 1 180 ? -2.311 25.212 7.710 1.00 90.12 180 ARG A N 1
ATOM 1469 C CA . ARG A 1 180 ? -3.521 24.445 7.364 1.00 90.12 180 ARG A CA 1
ATOM 1470 C C . ARG A 1 180 ? -3.478 23.044 7.977 1.00 90.12 180 ARG A C 1
ATOM 1472 O O . ARG A 1 180 ? -4.456 22.644 8.605 1.00 90.12 180 ARG A O 1
ATOM 1479 N N . VAL A 1 181 ? -2.354 22.338 7.847 1.00 85.62 181 VAL A N 1
ATOM 1480 C CA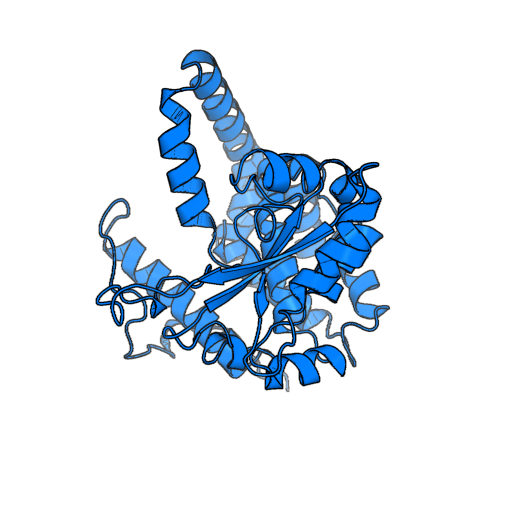 . VAL A 1 181 ? -2.161 20.996 8.422 1.00 85.62 181 VAL A CA 1
ATOM 1481 C C . VAL A 1 181 ? -2.212 21.044 9.948 1.00 85.62 181 VAL A C 1
ATOM 1483 O O . VAL A 1 181 ? -2.964 20.284 10.555 1.00 85.62 181 VAL A O 1
ATOM 1486 N N . PHE A 1 182 ? -1.492 21.978 10.576 1.00 88.38 182 PHE A N 1
ATOM 1487 C CA . PHE A 1 182 ? -1.512 22.153 12.029 1.00 88.38 182 PHE A CA 1
ATOM 1488 C C . PHE A 1 182 ? -2.932 22.404 12.550 1.00 88.38 182 PHE A C 1
ATOM 1490 O O . PHE A 1 182 ? -3.377 21.735 13.479 1.00 88.38 182 PHE A O 1
ATOM 1497 N N . ASN A 1 183 ? -3.680 23.308 11.914 1.00 90.00 183 ASN A N 1
ATOM 1498 C CA . ASN A 1 183 ? -5.062 23.589 12.296 1.00 90.00 183 ASN A CA 1
ATOM 1499 C C . ASN A 1 183 ? -5.971 22.365 12.116 1.00 90.00 183 ASN A C 1
ATOM 1501 O O . ASN A 1 183 ? -6.810 22.110 12.974 1.00 90.00 183 ASN A O 1
ATOM 1505 N N . GLN A 1 184 ? -5.809 21.588 11.038 1.00 88.25 184 GLN A N 1
ATOM 1506 C CA . GLN A 1 184 ? -6.560 20.342 10.852 1.00 88.25 184 GLN A CA 1
ATOM 1507 C C . GLN A 1 184 ? -6.287 19.337 11.975 1.00 88.25 184 GLN A C 1
ATOM 1509 O O . GLN A 1 184 ? -7.235 18.766 12.509 1.00 88.25 184 GLN A O 1
ATOM 1514 N N . ILE A 1 185 ? -5.023 19.154 12.363 1.00 86.50 185 ILE A N 1
ATOM 1515 C CA . ILE A 1 185 ? -4.638 18.256 13.459 1.00 86.50 185 ILE A CA 1
ATOM 1516 C C . ILE A 1 185 ? -5.220 18.758 14.782 1.00 86.50 185 ILE A C 1
ATOM 1518 O O . ILE A 1 185 ? -5.906 18.012 15.476 1.00 86.50 185 ILE A O 1
ATOM 1522 N N . MET A 1 186 ? -5.012 20.034 15.116 1.00 90.12 186 MET A N 1
ATOM 1523 C CA . MET A 1 186 ? -5.464 20.602 16.388 1.00 90.12 186 MET A CA 1
ATOM 1524 C C . MET A 1 186 ? -6.988 20.591 16.529 1.00 90.12 186 MET A C 1
ATOM 1526 O O . MET A 1 186 ? -7.492 20.222 17.588 1.00 90.12 186 MET A O 1
ATOM 1530 N N . ASN A 1 187 ? -7.724 20.905 15.458 1.00 92.50 187 ASN A N 1
ATOM 1531 C CA . ASN A 1 187 ? -9.190 20.878 15.454 1.00 92.50 187 ASN A CA 1
ATOM 1532 C C . ASN A 1 187 ? -9.770 19.462 15.581 1.00 92.50 187 ASN A C 1
ATOM 1534 O O . ASN A 1 187 ? -10.940 19.310 15.920 1.00 92.50 187 ASN A O 1
ATOM 1538 N N . ASN A 1 188 ? -8.972 18.427 15.308 1.00 91.25 188 ASN A N 1
ATOM 1539 C CA . ASN A 1 188 ? -9.383 17.027 15.396 1.00 91.25 188 ASN A CA 1
ATOM 1540 C C . ASN A 1 188 ? -8.553 16.237 16.422 1.00 91.25 188 ASN A C 1
ATOM 1542 O O . ASN A 1 188 ? -8.532 15.007 16.389 1.00 91.25 188 ASN A O 1
ATOM 1546 N N . LYS A 1 189 ? -7.883 16.926 17.355 1.00 89.50 189 LYS A N 1
ATOM 1547 C CA . LYS A 1 189 ? -6.958 16.319 18.321 1.00 89.50 189 LYS A CA 1
ATOM 1548 C C . LYS A 1 189 ? -7.604 15.204 19.142 1.00 89.50 189 LYS A C 1
ATOM 1550 O O . LYS A 1 189 ? -6.975 14.181 19.369 1.00 89.50 189 LYS A O 1
ATOM 1555 N N . GLU A 1 190 ? -8.846 15.377 19.586 1.00 87.00 190 GLU A N 1
ATOM 1556 C CA . GLU A 1 190 ? -9.557 14.350 20.365 1.00 87.00 190 GLU A CA 1
ATOM 1557 C C . GLU A 1 190 ? -9.784 13.065 19.562 1.00 87.00 190 GLU A C 1
ATOM 1559 O O . GLU A 1 190 ? -9.609 11.957 20.074 1.00 87.00 190 GLU A O 1
ATOM 1564 N N . LEU A 1 191 ? -10.107 13.213 18.277 1.00 86.62 191 LEU A N 1
ATOM 1565 C CA . LEU A 1 191 ? -10.304 12.090 17.373 1.00 86.62 191 LEU A CA 1
ATOM 1566 C C . LEU A 1 191 ? -8.985 11.352 17.119 1.00 86.62 191 LEU A C 1
ATOM 1568 O O . LEU A 1 191 ? -8.947 10.131 17.219 1.00 86.62 191 LEU A O 1
ATOM 1572 N N . ILE A 1 192 ? -7.892 12.087 16.892 1.00 86.19 192 ILE A N 1
ATOM 1573 C CA . ILE A 1 192 ? -6.544 11.512 16.747 1.00 86.19 192 ILE A CA 1
ATOM 1574 C C . ILE A 1 192 ? -6.112 10.812 18.045 1.00 86.19 192 ILE A C 1
ATOM 1576 O O . ILE A 1 192 ? -5.651 9.674 18.020 1.00 86.19 192 ILE A O 1
ATOM 1580 N N . ASN A 1 193 ? -6.345 11.433 19.203 1.00 84.25 193 ASN A N 1
ATOM 1581 C CA . ASN A 1 193 ? -6.009 10.861 20.509 1.00 84.25 193 ASN A CA 1
ATOM 1582 C C . ASN A 1 193 ? -6.741 9.541 20.800 1.00 84.25 193 ASN A C 1
ATOM 1584 O O . ASN A 1 193 ? -6.242 8.736 21.587 1.00 84.25 193 ASN A O 1
ATOM 1588 N N . THR A 1 194 ? -7.902 9.302 20.181 1.00 82.31 194 THR A N 1
ATOM 1589 C CA . THR A 1 194 ? -8.598 8.006 20.267 1.00 82.31 194 THR A CA 1
ATOM 1590 C C . THR A 1 194 ? -7.743 6.866 19.702 1.00 82.31 194 THR A C 1
ATOM 1592 O O . THR A 1 194 ? -7.753 5.773 20.263 1.00 82.31 194 THR A O 1
ATOM 1595 N N . PHE A 1 195 ? -6.963 7.132 18.649 1.00 77.44 195 PHE A N 1
ATOM 1596 C CA . PHE A 1 195 ? -6.050 6.164 18.036 1.00 77.44 195 PHE A CA 1
ATOM 1597 C C . PHE A 1 195 ? -4.715 6.055 18.780 1.00 77.44 195 PHE A C 1
ATOM 1599 O O . PHE A 1 195 ? -4.259 4.946 19.041 1.00 77.44 195 PHE A O 1
ATOM 1606 N N . VAL A 1 196 ? -4.130 7.187 19.184 1.00 71.81 196 VAL A N 1
ATOM 1607 C CA . VAL A 1 196 ? -2.792 7.239 19.812 1.00 71.81 196 VAL A CA 1
ATOM 1608 C C . VAL A 1 196 ? -2.801 6.748 21.268 1.00 71.81 196 VAL A C 1
ATOM 1610 O O . VAL A 1 196 ? -1.825 6.199 21.771 1.00 71.81 196 VAL A O 1
ATOM 1613 N N . GLY A 1 197 ? -3.909 6.933 21.990 1.00 61.97 197 GLY A N 1
ATOM 1614 C CA . GLY A 1 197 ? -3.981 6.690 23.434 1.00 61.97 197 GLY A CA 1
ATOM 1615 C C . GLY A 1 197 ? -4.153 5.230 23.868 1.00 61.97 197 GLY A C 1
ATOM 1616 O O . GLY A 1 197 ? -4.550 5.013 25.011 1.00 61.97 197 GLY A O 1
ATOM 1617 N N . TYR A 1 198 ? -3.960 4.248 22.978 1.00 58.41 198 TYR A N 1
ATOM 1618 C CA . TYR A 1 198 ? -4.182 2.808 23.214 1.00 58.41 198 TYR A CA 1
ATOM 1619 C C . TYR A 1 198 ? -5.576 2.417 23.743 1.00 58.41 198 TYR A C 1
ATOM 1621 O O . TYR A 1 198 ? -5.806 1.245 24.011 1.00 58.41 198 TYR A O 1
ATOM 1629 N N . LYS A 1 199 ? -6.545 3.346 23.813 1.00 64.94 199 LYS A N 1
ATOM 1630 C CA . LYS A 1 199 ? -7.956 3.073 24.165 1.00 64.94 199 LYS A CA 1
ATOM 1631 C C . LYS A 1 199 ? -8.707 2.293 23.084 1.00 64.94 199 LYS A C 1
ATOM 1633 O O . LYS A 1 199 ? -9.897 2.021 23.233 1.00 64.94 199 LYS A O 1
ATOM 1638 N N . LEU A 1 200 ? -8.029 1.973 21.985 1.00 73.75 200 LEU A N 1
ATOM 1639 C CA . LEU A 1 200 ? -8.559 1.186 20.885 1.00 73.75 200 LEU A CA 1
ATOM 1640 C C . LEU A 1 200 ? -9.054 -0.181 21.365 1.00 73.75 200 LEU A C 1
ATOM 1642 O O . LEU A 1 200 ? -10.054 -0.670 20.851 1.00 73.75 200 LEU A O 1
ATOM 1646 N N . ASP A 1 201 ? -8.400 -0.781 22.360 1.00 73.69 201 ASP A N 1
ATOM 1647 C CA . ASP A 1 201 ? -8.791 -2.047 22.993 1.00 73.69 201 ASP A CA 1
ATOM 1648 C C . ASP A 1 201 ? -10.221 -2.037 23.563 1.00 73.69 201 ASP A C 1
ATOM 1650 O O . ASP A 1 201 ? -10.896 -3.063 23.527 1.00 73.69 201 ASP A O 1
ATOM 1654 N N . LYS A 1 202 ? -10.696 -0.876 24.025 1.00 79.06 202 LYS A N 1
ATOM 1655 C CA . LYS A 1 202 ? -12.019 -0.690 24.641 1.00 79.06 202 LYS A CA 1
ATOM 1656 C C . LYS A 1 202 ? -13.139 -0.407 23.649 1.00 79.06 202 LYS A C 1
ATOM 1658 O O . LYS A 1 202 ? -14.299 -0.490 24.036 1.00 79.06 202 LYS A O 1
ATOM 1663 N N . LEU A 1 203 ? -12.810 -0.056 22.407 1.00 84.06 203 LEU A N 1
ATOM 1664 C CA . LEU A 1 203 ? -13.816 0.229 21.390 1.00 84.06 203 LEU A CA 1
ATOM 1665 C C . LEU A 1 203 ? -14.412 -1.072 20.855 1.00 84.06 203 LEU A C 1
ATOM 1667 O O . LEU A 1 203 ? -13.689 -1.958 20.385 1.00 84.06 203 LEU A O 1
ATOM 1671 N N . SER A 1 204 ? -15.739 -1.149 20.864 1.00 88.50 204 SER A N 1
ATOM 1672 C CA . SER A 1 204 ? -16.482 -2.121 20.068 1.00 88.50 204 SER A CA 1
ATOM 1673 C C . SER A 1 204 ? -16.258 -1.885 18.569 1.00 88.50 204 SER A C 1
ATOM 1675 O O . SER A 1 204 ? -15.808 -0.821 18.139 1.00 88.50 204 SER A O 1
ATOM 1677 N N . TYR A 1 205 ? -16.614 -2.875 17.747 1.00 88.12 205 TYR A N 1
ATOM 1678 C CA . TYR A 1 205 ? -16.544 -2.756 16.288 1.00 88.12 205 TYR A CA 1
ATOM 1679 C C . TYR A 1 205 ? -17.287 -1.510 15.771 1.00 88.12 205 TYR A C 1
ATOM 1681 O O . TYR A 1 205 ? -16.731 -0.750 14.983 1.00 88.12 205 TYR A O 1
ATOM 1689 N N . GLY A 1 206 ? -18.517 -1.275 16.244 1.00 91.06 206 GLY A N 1
ATOM 1690 C CA . GLY A 1 206 ? -19.339 -0.154 15.779 1.00 91.06 206 GLY A CA 1
ATOM 1691 C C . GLY A 1 206 ? -18.764 1.207 16.174 1.00 91.06 206 GLY A C 1
ATOM 1692 O O . GLY A 1 206 ? -18.785 2.140 15.375 1.00 91.06 206 GLY A O 1
ATOM 1693 N N . GLU A 1 207 ? -18.194 1.315 17.375 1.00 91.69 207 GLU A N 1
ATOM 1694 C CA . GLU A 1 207 ? -17.509 2.537 17.812 1.00 91.69 207 GLU A CA 1
ATOM 1695 C C . GLU A 1 207 ? -16.239 2.783 16.993 1.00 91.69 207 GLU A C 1
ATOM 1697 O O . GLU A 1 207 ? -15.986 3.911 16.569 1.00 91.69 207 GLU A O 1
ATOM 1702 N N . PHE A 1 208 ? -15.458 1.734 16.717 1.00 91.56 208 PHE A N 1
ATOM 1703 C CA . PHE A 1 208 ? -14.265 1.853 15.884 1.00 91.56 208 PHE A CA 1
ATOM 1704 C C . PHE A 1 208 ? -14.601 2.250 14.441 1.00 91.56 208 PHE A C 1
ATOM 1706 O O . PHE A 1 208 ? -13.944 3.134 13.898 1.00 91.56 208 PHE A O 1
ATOM 1713 N N . GLU A 1 209 ? -15.635 1.659 13.837 1.00 94.00 209 GLU A N 1
ATOM 1714 C CA . GLU A 1 209 ? -16.117 2.031 12.501 1.00 94.00 209 GLU A CA 1
ATOM 1715 C C . GLU A 1 209 ? -16.460 3.525 12.429 1.00 94.00 209 GLU A C 1
ATOM 1717 O O . GLU A 1 209 ? -15.974 4.230 11.545 1.00 94.00 209 GLU A O 1
ATOM 1722 N N . GLN A 1 210 ? -17.214 4.040 13.406 1.00 93.75 210 GLN A N 1
ATOM 1723 C CA . GLN A 1 210 ? -17.558 5.463 13.467 1.00 93.75 210 GLN A CA 1
ATOM 1724 C C . GLN A 1 210 ? -16.322 6.353 13.621 1.00 93.75 210 GLN A C 1
ATOM 1726 O O . GLN A 1 210 ? -16.229 7.408 12.993 1.00 93.75 210 GLN A O 1
ATOM 1731 N N . VAL A 1 211 ? -15.370 5.952 14.462 1.00 92.38 211 VAL A N 1
ATOM 1732 C CA . VAL A 1 211 ? -14.124 6.693 14.688 1.00 92.38 211 VAL A CA 1
ATOM 1733 C C . VAL A 1 211 ? -13.255 6.710 13.423 1.00 92.38 211 VAL A C 1
ATOM 1735 O O . VAL A 1 211 ? -12.771 7.777 13.039 1.00 92.38 211 VAL A O 1
ATOM 1738 N N . TYR A 1 212 ? -13.114 5.572 12.738 1.00 94.25 212 TYR A N 1
ATOM 1739 C CA . TYR A 1 212 ? -12.416 5.446 11.455 1.00 94.25 212 TYR A CA 1
ATOM 1740 C C . TYR A 1 212 ? -13.049 6.348 10.389 1.00 94.25 212 TYR A C 1
ATOM 1742 O O . TYR A 1 212 ? -12.360 7.180 9.790 1.00 94.25 212 TYR A O 1
ATOM 1750 N N . ASP A 1 213 ? -14.363 6.229 10.182 1.00 95.38 213 ASP A N 1
ATOM 1751 C CA . ASP A 1 213 ? -15.067 6.968 9.135 1.00 95.38 213 ASP A CA 1
ATOM 1752 C C . ASP A 1 213 ? -14.977 8.478 9.392 1.00 95.38 213 ASP A C 1
ATOM 1754 O O . ASP A 1 213 ? -14.673 9.252 8.481 1.00 95.38 213 ASP A O 1
ATOM 1758 N N . ASN A 1 214 ? -15.143 8.903 10.649 1.00 94.00 214 ASN A N 1
ATOM 1759 C CA . ASN A 1 214 ? -15.006 10.303 11.038 1.00 94.00 214 ASN A CA 1
ATOM 1760 C C . ASN A 1 214 ? -13.587 10.841 10.821 1.00 94.00 214 ASN A C 1
ATOM 1762 O O . ASN A 1 214 ? -13.441 11.979 10.365 1.00 94.00 214 ASN A O 1
ATOM 1766 N N . LEU A 1 215 ? -12.548 10.061 11.144 1.00 92.50 215 LEU A N 1
ATOM 1767 C CA . LEU A 1 215 ? -11.157 10.502 11.023 1.00 92.50 215 LEU A CA 1
ATOM 1768 C C . LEU A 1 215 ? -10.822 10.811 9.567 1.00 92.50 215 LEU A C 1
ATOM 1770 O O . LEU A 1 215 ? -10.421 11.931 9.243 1.00 92.50 215 LEU A O 1
ATOM 1774 N N . PHE A 1 216 ? -11.035 9.843 8.678 1.00 93.00 216 PHE A N 1
ATOM 1775 C CA . PHE A 1 216 ? -10.666 10.002 7.274 1.00 93.00 216 PHE A CA 1
ATOM 1776 C C . PHE A 1 216 ? -11.637 10.910 6.513 1.00 93.00 216 PHE A C 1
ATOM 1778 O O . PHE A 1 216 ? -11.237 11.532 5.527 1.00 93.00 216 PHE A O 1
ATOM 1785 N N . ALA A 1 217 ? -12.879 11.082 6.975 1.00 92.44 217 ALA A N 1
ATOM 1786 C CA . ALA A 1 217 ? -13.766 12.117 6.451 1.00 92.44 217 ALA A CA 1
ATOM 1787 C C . ALA A 1 217 ? -13.248 13.532 6.771 1.00 92.44 217 ALA A C 1
ATOM 1789 O O . ALA A 1 217 ? -13.196 14.373 5.872 1.00 92.44 217 ALA A O 1
ATOM 1790 N N . LYS A 1 218 ? -12.835 13.789 8.022 1.00 91.50 218 LYS A N 1
ATOM 1791 C CA . LYS A 1 218 ? -12.446 15.129 8.502 1.00 91.50 218 LYS A CA 1
ATOM 1792 C C . LYS A 1 218 ? -11.004 15.518 8.192 1.00 91.50 218 LYS A C 1
ATOM 1794 O O . LYS A 1 218 ? -10.721 16.711 8.082 1.00 91.50 218 LYS A O 1
ATOM 1799 N N . ILE A 1 219 ? -10.103 14.546 8.047 1.00 90.50 219 ILE A N 1
ATOM 1800 C CA . ILE A 1 219 ? -8.672 14.792 7.832 1.00 90.50 219 ILE A CA 1
ATOM 1801 C C . ILE A 1 219 ? -8.194 14.083 6.554 1.00 90.50 219 ILE A C 1
ATOM 1803 O O . ILE A 1 219 ? -7.555 13.031 6.622 1.00 90.50 219 ILE A O 1
ATOM 1807 N N . PRO A 1 220 ? -8.478 14.638 5.357 1.00 88.69 220 PRO A N 1
ATOM 1808 C CA . PRO A 1 220 ? -8.121 13.988 4.098 1.00 88.69 220 PRO A CA 1
ATOM 1809 C C . PRO A 1 220 ? -6.624 13.732 3.907 1.00 88.69 220 PRO A C 1
ATOM 1811 O O . PRO A 1 220 ? -6.261 12.795 3.206 1.00 88.69 220 PRO A O 1
ATOM 1814 N N . SER A 1 221 ? -5.752 14.520 4.543 1.00 83.19 221 SER A N 1
ATOM 1815 C CA . SER A 1 221 ? -4.299 14.310 4.505 1.00 83.19 221 SER A CA 1
ATOM 1816 C C . SER A 1 221 ? -3.863 12.980 5.127 1.00 83.19 221 SER A C 1
ATOM 1818 O O . SER A 1 221 ? -2.821 12.460 4.745 1.00 83.19 221 SER A O 1
ATOM 1820 N N . LEU A 1 222 ? -4.666 12.392 6.023 1.00 87.62 222 LEU A N 1
ATOM 1821 C CA . LEU A 1 222 ? -4.374 11.092 6.633 1.00 87.62 222 LEU A CA 1
ATOM 1822 C C . LEU A 1 222 ? -4.882 9.908 5.802 1.00 87.62 222 LEU A C 1
ATOM 1824 O O . LEU A 1 222 ? -4.542 8.774 6.114 1.00 87.62 222 LEU A O 1
ATOM 1828 N N . ARG A 1 223 ? -5.654 10.125 4.726 1.00 90.56 223 ARG A N 1
ATOM 1829 C CA . ARG A 1 223 ? -6.190 9.042 3.869 1.00 90.56 223 ARG A CA 1
ATOM 1830 C C . ARG A 1 223 ? -5.100 8.166 3.248 1.00 90.56 223 ARG A C 1
ATOM 1832 O O . ARG A 1 223 ? -5.347 7.007 2.942 1.00 90.56 223 ARG A O 1
ATOM 1839 N N . PHE A 1 224 ? -3.885 8.691 3.113 1.00 86.44 224 PHE A N 1
ATOM 1840 C CA . PHE A 1 224 ? -2.729 7.890 2.723 1.00 86.44 224 PHE A CA 1
ATOM 1841 C C . PHE A 1 224 ? -2.466 6.728 3.698 1.00 86.44 224 PHE A C 1
ATOM 1843 O O . PHE A 1 224 ? -2.196 5.617 3.260 1.00 86.44 224 PHE A O 1
ATOM 1850 N N . ILE A 1 225 ? -2.629 6.947 5.008 1.00 88.75 225 ILE A N 1
ATOM 1851 C CA . ILE A 1 225 ? -2.430 5.908 6.028 1.00 88.75 225 ILE A CA 1
ATOM 1852 C C . ILE A 1 225 ? -3.447 4.783 5.844 1.00 88.75 225 ILE A C 1
ATOM 1854 O O . ILE A 1 225 ? -3.072 3.615 5.845 1.00 88.75 225 ILE A O 1
ATOM 1858 N N . SER A 1 226 ? -4.731 5.105 5.650 1.00 92.19 226 SER A N 1
ATOM 1859 C CA . SER A 1 226 ? -5.728 4.055 5.415 1.00 92.19 226 SER A CA 1
ATOM 1860 C C . SER A 1 226 ? -5.450 3.295 4.121 1.00 92.19 226 SER A C 1
ATOM 1862 O O . SER A 1 226 ? -5.593 2.076 4.105 1.00 92.19 226 SER A O 1
ATOM 1864 N N . TYR A 1 227 ? -5.007 3.979 3.062 1.00 91.31 227 TYR A N 1
ATOM 1865 C CA . TYR A 1 227 ? -4.600 3.338 1.813 1.00 91.31 227 TYR A CA 1
ATOM 1866 C C . TYR A 1 227 ? -3.467 2.324 2.035 1.00 91.31 227 TYR A C 1
ATOM 1868 O O . TYR A 1 227 ? -3.621 1.167 1.645 1.00 91.31 227 TYR A O 1
ATOM 1876 N N . GLU A 1 228 ? -2.379 2.726 2.696 1.00 87.38 228 GLU A N 1
ATOM 1877 C CA . GLU A 1 228 ? -1.218 1.861 2.954 1.00 87.38 228 GLU A CA 1
ATOM 1878 C C . GLU A 1 228 ? -1.583 0.665 3.837 1.00 87.38 228 GLU A C 1
ATOM 1880 O O . GLU A 1 228 ? -1.285 -0.477 3.494 1.00 87.38 228 GLU A O 1
ATOM 1885 N N . VAL A 1 229 ? -2.324 0.892 4.926 1.00 92.56 229 VAL A N 1
ATOM 1886 C CA . VAL A 1 229 ? -2.756 -0.182 5.833 1.00 92.56 229 VAL A CA 1
ATOM 1887 C C . VAL A 1 229 ? -3.653 -1.200 5.115 1.00 92.56 229 VAL A C 1
ATOM 1889 O O . VAL A 1 229 ? -3.537 -2.408 5.332 1.00 92.56 229 VAL A O 1
ATOM 1892 N N . LEU A 1 230 ? -4.548 -0.739 4.237 1.00 95.00 230 LEU A N 1
ATOM 1893 C CA . LEU A 1 230 ? -5.401 -1.622 3.437 1.00 95.00 230 LEU A CA 1
ATOM 1894 C C . LEU A 1 230 ? -4.597 -2.393 2.389 1.00 95.00 230 LEU A C 1
ATOM 1896 O O . LEU A 1 230 ? -4.850 -3.582 2.180 1.00 95.00 230 LEU A O 1
ATOM 1900 N N . ALA A 1 231 ? -3.635 -1.735 1.742 1.00 91.81 231 ALA A N 1
ATOM 1901 C CA . ALA A 1 231 ? -2.724 -2.375 0.805 1.00 91.81 231 ALA A CA 1
ATOM 1902 C C . ALA A 1 231 ? -1.924 -3.483 1.499 1.00 91.81 231 ALA A C 1
ATOM 1904 O O . ALA A 1 231 ? -1.913 -4.613 1.014 1.00 91.81 231 ALA A O 1
ATOM 1905 N N . GLU A 1 232 ? -1.330 -3.184 2.654 1.00 91.38 232 GLU A N 1
ATOM 1906 C CA . GLU A 1 232 ? -0.564 -4.122 3.473 1.00 91.38 232 GLU A CA 1
ATOM 1907 C C . GLU A 1 232 ? -1.414 -5.333 3.878 1.00 91.38 232 GLU A C 1
ATOM 1909 O O . GLU A 1 232 ? -1.016 -6.474 3.627 1.00 91.38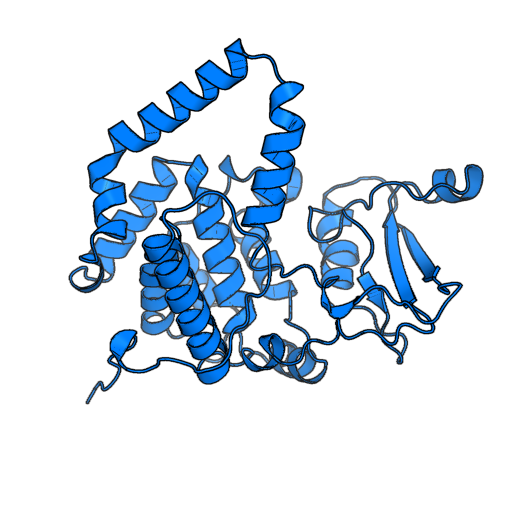 232 GLU A O 1
ATOM 1914 N N . TYR A 1 233 ? -2.624 -5.107 4.409 1.00 95.69 233 TYR A N 1
ATOM 1915 C CA . TYR A 1 233 ? -3.526 -6.199 4.779 1.00 95.69 233 TYR A CA 1
ATOM 1916 C C . TYR A 1 233 ? -3.845 -7.099 3.582 1.00 95.69 233 TYR A C 1
ATOM 1918 O O . TYR A 1 233 ? -3.685 -8.316 3.658 1.00 95.69 233 TYR A O 1
ATOM 1926 N N . ILE A 1 234 ? -4.273 -6.517 2.458 1.00 96.00 234 ILE A N 1
ATOM 1927 C CA . ILE A 1 234 ? -4.657 -7.289 1.271 1.00 96.00 234 ILE A CA 1
ATOM 1928 C C . ILE A 1 234 ? -3.455 -8.056 0.713 1.00 96.00 234 ILE A C 1
ATOM 1930 O O . ILE A 1 234 ? -3.596 -9.224 0.361 1.00 96.00 234 ILE A O 1
ATOM 1934 N N . LEU A 1 235 ? -2.278 -7.430 0.640 1.00 93.00 235 LEU A N 1
ATOM 1935 C CA . LEU A 1 235 ? -1.078 -8.058 0.093 1.00 93.00 235 LEU A CA 1
ATOM 1936 C C . LEU A 1 235 ? -0.601 -9.232 0.953 1.00 93.00 235 LEU A C 1
ATOM 1938 O O . LEU A 1 235 ? -0.247 -10.274 0.398 1.00 93.00 235 LEU A O 1
ATOM 1942 N N . LEU A 1 236 ? -0.621 -9.083 2.279 1.00 93.44 236 LEU A N 1
ATOM 1943 C CA . LEU A 1 236 ? -0.096 -10.078 3.212 1.00 93.44 236 LEU A CA 1
ATOM 1944 C C . LEU A 1 236 ? -1.105 -11.182 3.552 1.00 93.44 236 LEU A C 1
ATOM 1946 O O . LEU A 1 236 ? -0.707 -12.347 3.649 1.00 93.44 236 LEU A O 1
ATOM 1950 N N . PHE A 1 237 ? -2.392 -10.847 3.696 1.00 96.00 237 PHE A N 1
ATOM 1951 C CA . PHE A 1 237 ? -3.419 -11.764 4.209 1.00 96.00 237 PHE A CA 1
ATOM 1952 C C . PHE A 1 237 ? -4.284 -12.454 3.156 1.00 96.00 237 PHE A C 1
ATOM 1954 O O . PHE A 1 237 ? -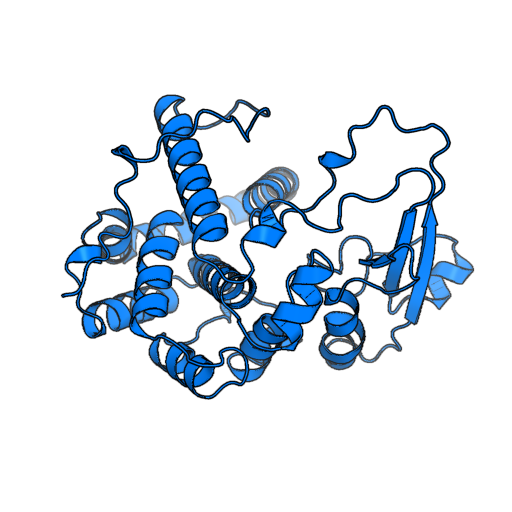5.024 -13.371 3.507 1.00 96.00 237 PHE A O 1
ATOM 1961 N N . GLN A 1 238 ? -4.188 -12.080 1.880 1.00 95.56 238 GLN A N 1
ATOM 1962 C CA . GLN A 1 238 ? -4.821 -12.845 0.801 1.00 95.56 238 GLN A CA 1
ATOM 1963 C C . GLN A 1 238 ? -4.360 -14.316 0.799 1.00 95.56 238 GLN A C 1
ATOM 1965 O O . GLN A 1 238 ? -3.176 -14.613 0.950 1.00 95.56 238 GLN A O 1
ATOM 1970 N N . ASP A 1 239 ? -5.281 -15.252 0.583 1.00 95.38 239 ASP A N 1
ATOM 1971 C CA . ASP A 1 239 ? -5.011 -16.701 0.641 1.00 95.38 239 ASP A CA 1
ATOM 1972 C C . ASP A 1 239 ? -5.600 -17.473 -0.558 1.00 95.38 239 ASP A C 1
ATOM 1974 O O . ASP A 1 239 ? -5.660 -18.714 -0.574 1.00 95.38 239 ASP A O 1
ATOM 1978 N N . ASN A 1 240 ? -6.015 -16.735 -1.592 1.00 94.56 240 ASN A N 1
ATOM 1979 C CA . ASN A 1 240 ? -6.447 -17.291 -2.866 1.00 94.56 240 ASN A CA 1
ATOM 1980 C C . ASN A 1 240 ? -5.307 -18.045 -3.578 1.00 94.56 240 ASN A C 1
ATOM 1982 O O . ASN A 1 240 ? -4.120 -17.877 -3.288 1.00 94.56 240 ASN A O 1
ATOM 1986 N N . LYS A 1 241 ? -5.668 -18.894 -4.549 1.00 94.44 241 LYS A N 1
ATOM 1987 C CA . LYS A 1 241 ? -4.699 -19.746 -5.258 1.00 94.44 241 LYS A CA 1
ATOM 1988 C C . LYS A 1 241 ? -3.575 -18.936 -5.918 1.00 94.44 241 LYS A C 1
ATOM 1990 O O . LYS A 1 241 ? -2.423 -19.344 -5.851 1.00 94.44 241 LYS A O 1
ATOM 1995 N N . LYS A 1 242 ? -3.894 -17.795 -6.537 1.00 93.38 242 LYS A N 1
ATOM 1996 C CA . LYS A 1 242 ? -2.887 -16.975 -7.225 1.00 93.38 242 LYS A CA 1
ATOM 1997 C C . LYS A 1 242 ? -1.886 -16.374 -6.241 1.00 93.38 242 LYS A C 1
ATOM 1999 O O . LYS A 1 242 ? -0.694 -16.405 -6.521 1.00 93.38 242 LYS A O 1
ATOM 2004 N N . ALA A 1 243 ? -2.348 -15.885 -5.091 1.00 94.00 243 ALA A N 1
ATOM 2005 C CA . ALA A 1 243 ? -1.472 -15.406 -4.026 1.00 94.00 243 ALA A CA 1
ATOM 2006 C C . ALA A 1 243 ? -0.497 -16.493 -3.560 1.00 94.00 243 ALA A C 1
ATOM 2008 O O . ALA A 1 243 ? 0.707 -16.253 -3.491 1.00 94.00 243 ALA A O 1
ATOM 2009 N N . TYR A 1 244 ? -1.005 -17.711 -3.342 1.00 92.81 244 TYR A N 1
ATOM 2010 C CA . TYR A 1 244 ? -0.171 -18.867 -3.023 1.00 92.81 244 TYR A CA 1
ATOM 2011 C C . TYR A 1 244 ? 0.884 -19.098 -4.110 1.00 92.81 244 TYR A C 1
ATOM 2013 O O . TYR A 1 244 ? 2.070 -19.094 -3.790 1.00 92.81 244 TYR A O 1
ATOM 2021 N N . ASP A 1 245 ? 0.484 -19.200 -5.381 1.00 92.19 245 ASP A N 1
ATOM 2022 C CA . ASP A 1 245 ? 1.397 -19.431 -6.509 1.00 92.19 245 ASP A CA 1
ATOM 2023 C C . ASP A 1 245 ? 2.506 -18.357 -6.595 1.00 92.19 245 ASP A C 1
ATOM 2025 O O . ASP A 1 245 ? 3.679 -18.700 -6.743 1.00 92.19 245 ASP A O 1
ATOM 2029 N N . TYR A 1 246 ? 2.171 -17.067 -6.449 1.00 88.56 246 TYR A N 1
ATOM 2030 C CA . TYR A 1 246 ? 3.163 -15.979 -6.444 1.00 88.56 246 TYR A CA 1
ATOM 2031 C C . TYR A 1 246 ? 4.071 -16.007 -5.215 1.00 88.56 246 TYR A C 1
ATOM 2033 O O . TYR A 1 246 ? 5.269 -15.762 -5.340 1.00 88.56 246 TYR A O 1
ATOM 2041 N N . SER A 1 247 ? 3.559 -16.400 -4.048 1.00 88.94 247 SER A N 1
ATOM 2042 C CA . SER A 1 247 ? 4.391 -16.506 -2.848 1.00 88.94 247 SER A CA 1
ATOM 2043 C C . SER A 1 247 ? 5.474 -17.592 -2.967 1.00 88.94 247 SER A C 1
ATOM 2045 O O . SER A 1 247 ? 6.537 -17.441 -2.371 1.00 88.94 247 SER A O 1
ATOM 2047 N N . PHE A 1 248 ? 5.263 -18.667 -3.750 1.00 86.88 248 PHE A N 1
ATOM 2048 C CA . PHE A 1 248 ? 6.333 -19.639 -4.073 1.00 86.88 248 PHE A CA 1
ATOM 2049 C C . PHE A 1 248 ? 7.384 -19.068 -5.009 1.00 86.88 248 PHE A C 1
ATOM 2051 O O . PHE A 1 248 ? 8.532 -19.499 -4.978 1.00 86.88 248 PHE A O 1
ATOM 2058 N N . LYS A 1 249 ? 6.994 -18.084 -5.816 1.00 82.62 249 LYS A N 1
ATOM 2059 C CA . LYS A 1 249 ? 7.902 -17.290 -6.634 1.00 82.62 249 LYS A CA 1
ATOM 2060 C C . LYS A 1 249 ? 8.513 -16.131 -5.846 1.00 82.62 249 LYS A C 1
ATOM 2062 O O . LYS A 1 249 ? 9.051 -15.231 -6.465 1.00 82.62 249 LYS A O 1
ATOM 2067 N N . GLY A 1 250 ? 8.399 -16.099 -4.514 1.00 81.69 250 GLY A N 1
ATOM 2068 C CA . GLY A 1 250 ? 8.945 -15.019 -3.689 1.00 81.69 250 GLY A CA 1
ATOM 2069 C C . GLY A 1 250 ? 8.325 -13.645 -3.968 1.00 81.69 250 GLY A C 1
ATOM 2070 O O . GLY A 1 250 ? 8.991 -12.632 -3.771 1.00 81.69 250 GLY A O 1
ATOM 2071 N N . GLU A 1 251 ? 7.071 -13.597 -4.427 1.00 83.81 251 GLU A N 1
ATOM 2072 C CA . GLU A 1 251 ? 6.355 -12.358 -4.741 1.00 83.81 251 GLU A CA 1
ATOM 2073 C C . GLU A 1 251 ? 5.043 -12.223 -3.973 1.00 83.81 251 GLU A C 1
ATOM 2075 O O . GLU A 1 251 ? 4.330 -13.197 -3.725 1.00 83.81 251 GLU A O 1
ATOM 2080 N N . LEU A 1 252 ? 4.670 -10.977 -3.676 1.00 88.06 252 LEU A N 1
ATOM 2081 C CA . LEU A 1 252 ? 3.312 -10.640 -3.260 1.00 88.06 252 LEU A CA 1
ATOM 2082 C C . LEU A 1 252 ? 2.440 -10.441 -4.500 1.00 88.06 252 LEU A C 1
ATOM 2084 O O . LEU A 1 252 ? 2.823 -9.731 -5.432 1.00 88.06 252 LEU A O 1
ATOM 2088 N N . TYR A 1 253 ? 1.244 -11.026 -4.512 1.00 90.69 253 TYR A N 1
ATOM 2089 C CA . TYR A 1 253 ? 0.309 -10.865 -5.623 1.00 90.69 253 TYR A CA 1
ATOM 2090 C C . TYR A 1 253 ? -0.399 -9.504 -5.551 1.00 90.69 253 TYR A C 1
ATOM 2092 O O . TYR A 1 253 ? -1.219 -9.260 -4.670 1.00 90.69 253 TYR A O 1
ATOM 2100 N N . ASN A 1 254 ? -0.093 -8.597 -6.480 1.00 86.75 254 ASN A N 1
ATOM 2101 C CA . ASN A 1 254 ? -0.492 -7.188 -6.390 1.00 86.75 254 ASN A CA 1
ATOM 2102 C C . ASN A 1 254 ? -1.883 -6.862 -6.964 1.00 86.75 254 ASN A C 1
ATOM 2104 O O . ASN A 1 254 ? -2.443 -5.814 -6.628 1.00 86.75 254 ASN A O 1
ATOM 2108 N N . LEU A 1 255 ? -2.453 -7.721 -7.824 1.00 87.94 255 LEU A N 1
ATOM 2109 C CA . LEU A 1 255 ? -3.746 -7.450 -8.482 1.00 87.94 255 LEU A CA 1
ATOM 2110 C C . LEU A 1 255 ? -4.881 -7.156 -7.499 1.00 87.94 255 LEU A C 1
ATOM 2112 O O . LEU A 1 255 ? -5.580 -6.162 -7.703 1.00 87.94 255 LEU A O 1
ATOM 2116 N N . PRO A 1 256 ? -5.086 -7.954 -6.436 1.00 91.56 256 PRO A N 1
ATOM 2117 C CA . PRO A 1 256 ? -6.244 -7.786 -5.566 1.00 91.56 256 PRO A CA 1
ATOM 2118 C C . PRO A 1 256 ? -6.332 -6.405 -4.922 1.00 91.56 256 PRO A C 1
ATOM 2120 O O . PRO A 1 256 ? -7.388 -5.778 -4.960 1.00 91.56 256 PRO A O 1
ATOM 2123 N N . HIS A 1 257 ? -5.209 -5.887 -4.421 1.00 87.81 257 HIS A N 1
ATOM 2124 C CA . HIS A 1 257 ? -5.142 -4.549 -3.839 1.00 87.81 257 HIS A CA 1
ATOM 2125 C C . HIS A 1 257 ? -5.476 -3.467 -4.880 1.00 87.81 257 HIS A C 1
ATOM 2127 O O . HIS A 1 257 ? -6.296 -2.588 -4.623 1.00 87.81 257 HIS A O 1
ATOM 2133 N N . LYS A 1 258 ? -4.915 -3.532 -6.093 1.00 86.19 258 LYS A N 1
ATOM 2134 C CA . LYS A 1 258 ? -5.207 -2.526 -7.129 1.00 86.19 258 LYS A CA 1
ATOM 2135 C C . LYS A 1 258 ? -6.647 -2.604 -7.635 1.00 86.19 258 LYS A C 1
ATOM 2137 O O . LYS A 1 258 ? -7.265 -1.565 -7.877 1.00 86.19 258 LYS A O 1
ATOM 2142 N N . LYS A 1 259 ? -7.200 -3.813 -7.742 1.00 88.06 259 LYS A N 1
ATOM 2143 C CA . LYS A 1 259 ? -8.608 -4.036 -8.080 1.00 88.06 259 LYS A CA 1
ATOM 2144 C C . LYS A 1 259 ? -9.537 -3.473 -7.005 1.00 88.06 259 LYS A C 1
ATOM 2146 O O . LYS A 1 259 ? -10.476 -2.767 -7.346 1.00 88.06 259 LYS A O 1
ATOM 2151 N N . PHE A 1 260 ? -9.225 -3.687 -5.729 1.00 91.75 260 PHE A N 1
ATOM 2152 C CA . PHE A 1 260 ? -9.954 -3.098 -4.604 1.00 91.75 260 PHE A CA 1
ATOM 2153 C C . PHE A 1 260 ? -10.064 -1.567 -4.723 1.00 91.75 260 PHE A C 1
ATOM 2155 O O . PHE A 1 260 ? -11.164 -1.017 -4.656 1.00 91.75 260 PHE A O 1
ATOM 2162 N N . ILE A 1 261 ? -8.947 -0.883 -4.995 1.00 87.50 261 ILE A N 1
ATOM 2163 C CA . ILE A 1 261 ? -8.937 0.576 -5.195 1.00 87.50 261 ILE A CA 1
ATOM 2164 C C . ILE A 1 261 ? -9.772 0.975 -6.417 1.00 87.50 261 ILE A C 1
ATOM 2166 O O . ILE A 1 261 ? -10.573 1.903 -6.336 1.00 87.50 261 ILE A O 1
ATOM 2170 N N . SER A 1 262 ? -9.608 0.267 -7.538 1.00 85.19 262 SER A N 1
ATOM 2171 C CA . SER A 1 262 ? -10.370 0.487 -8.776 1.00 85.19 262 SER A CA 1
ATOM 2172 C C . SER A 1 262 ? -11.879 0.393 -8.556 1.00 85.19 262 SER A C 1
ATOM 2174 O O . SER A 1 262 ? -12.629 1.239 -9.041 1.00 85.19 262 SER A O 1
ATOM 2176 N N . ASP A 1 263 ? -12.314 -0.643 -7.845 1.00 91.50 263 ASP A N 1
ATOM 2177 C CA . ASP A 1 263 ? -13.722 -1.006 -7.738 1.00 91.50 263 ASP A CA 1
ATOM 2178 C C . ASP A 1 263 ? -14.446 -0.133 -6.705 1.00 91.50 263 ASP A C 1
ATOM 2180 O O . ASP A 1 263 ? -15.592 0.264 -6.921 1.00 91.50 263 ASP A O 1
ATOM 2184 N N . LEU A 1 264 ? -13.779 0.231 -5.604 1.00 93.44 264 LEU A N 1
ATOM 2185 C CA . LEU A 1 264 ? -14.393 1.035 -4.544 1.00 93.44 264 LEU A CA 1
ATOM 2186 C C . LEU A 1 264 ? -14.142 2.539 -4.670 1.00 93.44 264 LEU A C 1
ATOM 2188 O O . LEU A 1 264 ? -14.957 3.323 -4.175 1.00 93.44 264 LEU A O 1
ATOM 2192 N N . CYS A 1 265 ? -13.057 2.943 -5.333 1.00 90.69 265 CYS A N 1
ATOM 2193 C CA . CYS A 1 265 ? -12.657 4.338 -5.498 1.00 90.69 265 CYS A CA 1
ATOM 2194 C C . CYS A 1 265 ? -12.174 4.622 -6.940 1.00 90.69 265 CYS A C 1
ATOM 2196 O O . CYS A 1 265 ? -11.015 4.975 -7.169 1.00 90.69 265 CYS A O 1
ATOM 2198 N N . PRO A 1 266 ? -13.047 4.509 -7.959 1.00 86.06 266 PRO A N 1
ATOM 2199 C CA . PRO A 1 266 ? -12.652 4.627 -9.368 1.00 86.06 266 PRO A CA 1
ATOM 2200 C C . PRO A 1 266 ? -12.076 6.003 -9.749 1.00 86.06 266 PRO A C 1
ATOM 2202 O O . PRO A 1 266 ? -11.355 6.118 -10.744 1.00 86.06 266 PRO A O 1
ATOM 2205 N N . SER A 1 267 ? -12.357 7.056 -8.973 1.00 82.31 267 SER A N 1
ATOM 2206 C CA . SER A 1 267 ? -11.738 8.381 -9.129 1.00 82.31 267 SER A CA 1
ATOM 2207 C C . SER A 1 267 ? -10.212 8.329 -8.988 1.00 82.31 267 SER A C 1
ATOM 2209 O O . SER A 1 267 ? -9.513 9.016 -9.740 1.00 82.31 267 SER A O 1
ATOM 2211 N N . MET A 1 268 ? -9.691 7.455 -8.116 1.00 80.88 268 MET A N 1
ATOM 2212 C CA . MET A 1 268 ? -8.253 7.261 -7.900 1.00 80.88 268 MET A CA 1
ATOM 2213 C C . MET A 1 268 ? -7.528 6.754 -9.145 1.00 80.88 268 MET A C 1
ATOM 2215 O O . MET A 1 268 ? -6.354 7.062 -9.330 1.00 80.88 268 MET A O 1
ATOM 2219 N N . LEU A 1 269 ? -8.203 6.031 -10.043 1.00 73.31 269 LEU A N 1
ATOM 2220 C CA . LEU A 1 269 ? -7.555 5.528 -11.255 1.00 73.31 269 LEU A CA 1
ATOM 2221 C C . LEU A 1 269 ? -7.142 6.653 -12.202 1.00 73.31 269 LEU A C 1
ATOM 2223 O O . LEU A 1 269 ? -6.072 6.577 -12.794 1.00 73.31 269 LEU A O 1
ATOM 2227 N N . LYS A 1 270 ? -7.958 7.707 -12.315 1.00 69.31 270 LYS A N 1
ATOM 2228 C CA . LYS A 1 270 ? -7.779 8.751 -13.336 1.00 69.31 270 LYS A CA 1
ATOM 2229 C C . LYS A 1 270 ? -6.666 9.742 -13.010 1.00 69.31 270 LYS A C 1
ATOM 2231 O O . LYS A 1 270 ? -5.994 10.211 -13.922 1.00 69.31 270 LYS A O 1
ATOM 2236 N N . LYS A 1 271 ? -6.530 10.125 -11.736 1.00 68.56 271 LYS A N 1
ATOM 2237 C CA . LYS A 1 271 ? -5.606 11.188 -11.297 1.00 68.56 271 LYS A CA 1
ATOM 2238 C C . LYS A 1 271 ? -4.706 10.790 -10.128 1.00 68.56 271 LYS A C 1
ATOM 2240 O O . LYS A 1 271 ? -3.828 11.569 -9.788 1.00 68.56 271 LYS A O 1
ATOM 2245 N N . PHE A 1 272 ? -4.930 9.616 -9.528 1.00 72.88 272 PHE A N 1
ATOM 2246 C CA . PHE A 1 272 ? -4.223 9.137 -8.335 1.00 72.88 272 PHE A CA 1
ATOM 2247 C C . PHE A 1 272 ? -4.093 10.217 -7.249 1.00 72.88 272 PHE A C 1
ATOM 2249 O O . PHE A 1 272 ? -3.015 10.498 -6.735 1.00 72.88 272 PHE A O 1
ATOM 2256 N N . ASN A 1 273 ? -5.209 10.878 -6.941 1.00 79.44 273 ASN A N 1
ATOM 2257 C CA . ASN A 1 273 ? -5.252 11.945 -5.953 1.00 79.44 273 ASN A CA 1
ATOM 2258 C C . ASN A 1 273 ? -5.649 11.373 -4.592 1.00 79.44 273 ASN A C 1
ATOM 2260 O O . ASN A 1 273 ? -6.826 11.116 -4.363 1.00 79.44 273 ASN A O 1
ATOM 2264 N N . MET A 1 274 ? -4.685 11.217 -3.684 1.00 84.06 274 MET A N 1
ATOM 2265 C CA . MET A 1 274 ? -4.908 10.583 -2.379 1.00 84.06 274 MET A CA 1
ATOM 2266 C C . MET A 1 274 ? -5.963 11.294 -1.516 1.00 84.06 274 MET A C 1
ATOM 2268 O O . MET A 1 274 ? -6.611 10.664 -0.684 1.00 84.06 274 MET A O 1
ATOM 2272 N N . ILE A 1 275 ? -6.214 12.585 -1.760 1.00 83.81 275 ILE A N 1
ATOM 2273 C CA . ILE A 1 275 ? -7.312 13.312 -1.110 1.00 83.81 275 ILE A CA 1
ATOM 2274 C C . ILE A 1 275 ? -8.661 12.664 -1.437 1.00 83.81 275 ILE A C 1
ATOM 2276 O O . ILE A 1 275 ? -9.542 12.681 -0.590 1.00 83.81 275 ILE A O 1
ATOM 2280 N N . ASP A 1 276 ? -8.835 12.050 -2.607 1.00 86.06 276 ASP A N 1
ATOM 2281 C CA . ASP A 1 276 ? -10.096 11.425 -3.022 1.00 86.06 276 ASP A CA 1
ATOM 2282 C C . ASP A 1 276 ? -10.290 10.014 -2.435 1.00 86.06 276 ASP A C 1
ATOM 2284 O O . ASP A 1 276 ? -11.377 9.446 -2.552 1.00 86.06 276 ASP A O 1
ATOM 2288 N N . PHE A 1 277 ? -9.269 9.445 -1.784 1.00 90.81 277 PHE A N 1
ATOM 2289 C CA . PHE A 1 277 ? -9.322 8.093 -1.236 1.00 90.81 277 PHE A CA 1
ATOM 2290 C C . PHE A 1 277 ? -10.115 8.035 0.076 1.00 90.81 277 PHE A C 1
ATOM 2292 O O . PHE A 1 277 ? -9.572 8.143 1.172 1.00 90.81 277 PHE A O 1
ATOM 2299 N N . PHE A 1 278 ? -11.428 7.852 -0.022 1.00 92.19 278 PHE A N 1
ATOM 2300 C CA . PHE A 1 278 ? -12.273 7.583 1.137 1.00 92.19 278 PHE A CA 1
ATOM 2301 C C . PHE A 1 278 ? -13.266 6.465 0.844 1.00 92.19 278 PHE A C 1
ATOM 2303 O O . PHE A 1 278 ? -14.043 6.528 -0.110 1.00 92.19 278 PHE A O 1
ATOM 2310 N N . ILE A 1 279 ? -13.234 5.438 1.687 1.00 94.88 279 ILE A N 1
ATOM 2311 C CA . ILE A 1 279 ? -14.136 4.293 1.649 1.00 94.88 279 ILE A CA 1
ATOM 2312 C C . ILE A 1 279 ? -14.468 3.973 3.106 1.00 94.88 279 ILE A C 1
ATOM 2314 O O . ILE A 1 279 ? -13.546 3.833 3.913 1.00 94.88 279 ILE A O 1
ATOM 2318 N N . SER A 1 280 ? -15.756 3.875 3.440 1.00 96.00 280 SER A N 1
ATOM 2319 C CA . SER A 1 280 ? -16.159 3.527 4.802 1.00 96.00 280 SER A CA 1
ATOM 2320 C C . SER A 1 280 ? -15.713 2.117 5.169 1.00 96.00 280 SER A C 1
ATOM 2322 O O . SER A 1 280 ? -15.683 1.223 4.314 1.00 96.00 280 SER A O 1
ATOM 2324 N N . LEU A 1 281 ? -15.398 1.899 6.445 1.00 96.06 281 LEU A N 1
ATOM 2325 C CA . LEU A 1 281 ? -14.855 0.618 6.906 1.00 96.06 281 LEU A CA 1
ATOM 2326 C C . LEU A 1 281 ? -15.805 -0.558 6.630 1.00 96.06 281 LEU A C 1
ATOM 2328 O O . LEU A 1 281 ? -15.369 -1.629 6.207 1.00 96.06 281 LEU A O 1
ATOM 2332 N N . ASN A 1 282 ? -17.112 -0.334 6.770 1.00 96.25 282 ASN A N 1
ATOM 2333 C CA . ASN A 1 282 ? -18.141 -1.319 6.441 1.00 96.25 282 ASN A CA 1
ATOM 2334 C C . ASN A 1 282 ? -18.132 -1.691 4.953 1.00 96.25 282 ASN A C 1
ATOM 2336 O O . ASN A 1 282 ? -18.110 -2.869 4.603 1.00 96.25 282 ASN A O 1
ATOM 2340 N N . LYS A 1 283 ? -18.058 -0.699 4.056 1.00 97.12 283 LYS A N 1
ATOM 2341 C CA . LYS A 1 283 ? -18.014 -0.950 2.607 1.00 97.12 283 LYS A CA 1
ATOM 2342 C C . LYS A 1 283 ? -16.758 -1.729 2.211 1.00 97.12 283 LYS A C 1
ATOM 2344 O O . LYS A 1 283 ? -16.825 -2.594 1.340 1.00 97.12 283 LYS A O 1
ATOM 2349 N N . ILE A 1 284 ? -15.630 -1.452 2.867 1.00 97.19 284 ILE A N 1
ATOM 2350 C CA . ILE A 1 284 ? -14.399 -2.234 2.708 1.00 97.19 284 ILE A CA 1
ATOM 2351 C C . ILE A 1 284 ? -14.643 -3.679 3.146 1.00 97.19 284 ILE A C 1
ATOM 2353 O O . ILE A 1 284 ? -14.399 -4.599 2.372 1.00 97.19 284 ILE A O 1
ATOM 2357 N N . SER A 1 285 ? -15.167 -3.882 4.356 1.00 96.56 285 SER A N 1
ATOM 2358 C CA . SER A 1 285 ? -15.425 -5.212 4.909 1.00 96.56 285 SER A CA 1
ATOM 2359 C C . SER A 1 285 ? -16.366 -6.043 4.025 1.00 96.56 285 SER A C 1
ATOM 2361 O O . SER A 1 285 ? -16.051 -7.187 3.701 1.00 96.56 285 SER A O 1
ATOM 2363 N N . GLN A 1 286 ? -17.462 -5.448 3.544 1.00 96.88 286 GLN A N 1
ATOM 2364 C CA . GLN A 1 286 ? -18.402 -6.081 2.611 1.00 96.88 286 GLN A CA 1
ATOM 2365 C C . GLN A 1 286 ? -17.738 -6.483 1.290 1.00 96.88 286 GLN A C 1
ATOM 2367 O O . GLN A 1 286 ? -17.989 -7.573 0.768 1.00 96.88 286 GLN A O 1
ATOM 2372 N N . TYR A 1 287 ? -16.876 -5.621 0.742 1.00 97.62 287 TYR A N 1
ATOM 2373 C CA . TYR A 1 287 ? -16.134 -5.940 -0.472 1.00 97.62 287 TYR A CA 1
ATOM 2374 C C . TYR A 1 287 ? -15.184 -7.117 -0.243 1.00 97.62 287 TYR A C 1
ATOM 2376 O O . TYR A 1 287 ? -15.215 -8.076 -1.007 1.00 97.62 287 TYR A O 1
ATOM 2384 N N . LEU A 1 288 ? -14.374 -7.091 0.823 1.00 96.94 288 LEU A N 1
ATOM 2385 C CA . LEU A 1 288 ? -13.430 -8.176 1.107 1.00 96.94 288 LEU A CA 1
ATOM 2386 C C . LEU A 1 288 ? -14.160 -9.502 1.363 1.00 96.94 288 LEU A C 1
ATOM 2388 O O . LEU A 1 288 ? -13.712 -10.533 0.867 1.00 96.94 288 LEU A O 1
ATOM 2392 N N . HIS A 1 289 ? -15.315 -9.462 2.036 1.00 96.19 289 HIS A N 1
ATOM 2393 C CA . HIS A 1 289 ? -16.160 -10.632 2.281 1.00 96.19 289 HIS A CA 1
ATOM 2394 C C . HIS A 1 289 ? -16.737 -11.253 1.000 1.00 96.19 289 HIS A C 1
ATOM 2396 O O . HIS A 1 289 ? -16.839 -12.471 0.902 1.00 96.19 289 HIS A O 1
ATOM 2402 N N . SER A 1 290 ? -17.122 -10.427 0.024 1.00 95.19 290 SER A N 1
ATOM 2403 C CA . SER A 1 290 ? -17.723 -10.883 -1.242 1.00 95.19 290 SER A CA 1
ATOM 2404 C C . SER A 1 290 ? -16.709 -11.137 -2.363 1.00 95.19 290 SER A C 1
ATOM 2406 O O . SER A 1 290 ? -17.071 -11.665 -3.414 1.00 95.19 290 SER A O 1
ATOM 2408 N N . SER A 1 291 ? -15.449 -10.753 -2.160 1.00 94.88 291 SER A N 1
ATOM 2409 C CA . SER A 1 291 ? -14.373 -10.914 -3.137 1.00 94.88 291 SER A CA 1
ATOM 2410 C C . SER A 1 291 ? -13.754 -12.316 -3.131 1.00 94.88 291 SER A C 1
ATOM 2412 O O . SER A 1 291 ? -13.843 -13.050 -2.154 1.00 94.88 291 SER A O 1
ATOM 2414 N N . ASP A 1 292 ? -13.033 -12.658 -4.200 1.00 94.38 292 ASP A N 1
ATOM 2415 C CA . ASP A 1 292 ? -12.226 -13.881 -4.310 1.00 94.38 292 ASP A CA 1
ATOM 2416 C C . ASP A 1 292 ? -10.812 -13.733 -3.714 1.00 94.38 292 ASP A C 1
ATOM 2418 O O . ASP A 1 292 ? -9.954 -14.597 -3.903 1.00 94.38 292 ASP A O 1
ATOM 2422 N N . ILE A 1 293 ? -10.550 -12.631 -3.000 1.00 95.50 293 ILE A N 1
ATOM 2423 C CA . ILE A 1 293 ? -9.242 -12.327 -2.407 1.00 95.50 293 ILE A CA 1
ATOM 2424 C C . ILE A 1 293 ? -8.934 -13.301 -1.268 1.00 95.50 293 ILE A C 1
ATOM 2426 O O . ILE A 1 293 ? -7.792 -13.763 -1.159 1.00 95.50 293 ILE A O 1
ATOM 2430 N N . PHE A 1 294 ? -9.960 -13.625 -0.475 1.00 95.62 294 PHE A N 1
ATOM 2431 C CA . PHE A 1 294 ? -9.891 -14.511 0.680 1.00 95.62 294 PHE A CA 1
ATOM 2432 C C . PHE A 1 294 ? -10.798 -15.729 0.476 1.00 95.62 294 PHE A C 1
ATOM 2434 O O . PHE A 1 294 ? -11.957 -15.583 0.100 1.00 95.62 294 PHE A O 1
ATOM 2441 N N . LYS A 1 295 ? -10.314 -16.932 0.786 1.00 92.94 295 LYS A N 1
ATOM 2442 C CA . LYS A 1 295 ? -11.124 -18.157 0.837 1.00 92.94 295 LYS A CA 1
ATOM 2443 C C . LYS A 1 295 ? -12.176 -18.063 1.934 1.00 92.94 295 LYS A C 1
ATOM 2445 O O . LYS A 1 295 ? -13.305 -18.499 1.739 1.00 92.94 295 LYS A O 1
ATOM 2450 N N . GLN A 1 296 ? -11.785 -17.521 3.087 1.00 89.81 296 GLN A N 1
ATOM 2451 C CA . GLN A 1 296 ? -12.667 -17.230 4.214 1.00 89.81 296 GLN A CA 1
ATOM 2452 C C . GLN A 1 296 ? -12.227 -15.920 4.866 1.00 89.81 296 GLN A C 1
ATOM 2454 O O . GLN A 1 296 ? -11.285 -15.884 5.656 1.00 89.81 296 GLN A O 1
ATOM 2459 N N . PHE A 1 297 ? -12.903 -14.827 4.521 1.00 95.31 297 PHE A N 1
ATOM 2460 C CA . PHE A 1 297 ? -12.612 -13.527 5.110 1.00 95.31 297 PHE A CA 1
ATOM 2461 C C . PHE A 1 297 ? -13.023 -13.489 6.590 1.00 95.31 297 PHE A C 1
ATOM 2463 O O . PHE A 1 297 ? -14.201 -13.630 6.923 1.00 95.31 297 PHE A O 1
ATOM 2470 N N . ASN A 1 298 ? -12.051 -13.261 7.478 1.00 93.94 298 ASN A N 1
ATOM 2471 C CA . ASN A 1 298 ? -12.285 -13.083 8.907 1.00 93.94 298 ASN A CA 1
ATOM 2472 C C . ASN A 1 298 ? -12.391 -11.586 9.240 1.00 93.94 298 ASN A C 1
ATOM 2474 O O . ASN A 1 298 ? -11.385 -10.894 9.398 1.00 93.94 298 ASN A O 1
ATOM 2478 N N . GLN A 1 299 ? -13.626 -11.098 9.375 1.00 93.62 299 GLN A N 1
ATOM 2479 C CA . GLN A 1 299 ? -13.899 -9.689 9.665 1.00 93.62 299 GLN A CA 1
ATOM 2480 C C . GLN A 1 299 ? -13.306 -9.230 11.003 1.00 93.62 299 GLN A C 1
ATOM 2482 O O . GLN A 1 299 ? -12.785 -8.124 11.083 1.00 93.62 299 GLN A O 1
ATOM 2487 N N . GLU A 1 300 ? -13.342 -10.055 12.049 1.00 90.25 300 GLU A N 1
ATOM 2488 C CA . GLU A 1 300 ? -12.788 -9.681 13.355 1.00 90.25 300 GLU A CA 1
ATOM 2489 C C . GLU A 1 300 ? -11.268 -9.481 13.276 1.00 90.25 300 GLU A C 1
ATOM 2491 O O . GLU A 1 300 ? -10.734 -8.480 13.761 1.00 90.25 300 GLU A O 1
ATOM 2496 N N . GLN A 1 301 ? -10.568 -10.402 12.612 1.00 92.88 301 GLN A N 1
ATOM 2497 C CA . GLN A 1 301 ? -9.124 -10.315 12.400 1.00 92.88 301 GLN A CA 1
ATOM 2498 C C . GLN A 1 301 ? -8.752 -9.108 11.530 1.00 92.88 301 GLN A C 1
ATOM 2500 O O . GLN A 1 301 ? -7.826 -8.379 11.885 1.00 92.88 301 GLN A O 1
ATOM 2505 N N . PHE A 1 302 ? -9.501 -8.853 10.454 1.00 94.75 302 PHE A N 1
ATOM 2506 C CA . PHE A 1 302 ? -9.344 -7.652 9.633 1.00 94.75 302 PHE A CA 1
ATOM 2507 C C . PHE A 1 302 ? -9.470 -6.373 10.461 1.00 94.75 302 PHE A C 1
ATOM 2509 O O . PHE A 1 302 ? -8.592 -5.519 10.426 1.00 94.75 302 PHE A O 1
ATOM 2516 N N . ILE A 1 303 ? -10.535 -6.237 11.246 1.00 91.88 303 ILE A N 1
ATOM 2517 C CA . ILE A 1 303 ? -10.804 -4.993 11.970 1.00 91.88 303 ILE A CA 1
ATOM 2518 C C . ILE A 1 303 ? -9.783 -4.764 13.069 1.00 91.88 303 ILE A C 1
ATOM 2520 O O . ILE A 1 303 ? -9.309 -3.642 13.233 1.00 91.88 303 ILE A O 1
ATOM 2524 N N . ASN A 1 304 ? -9.392 -5.820 13.781 1.00 89.44 304 ASN A N 1
ATOM 2525 C CA . ASN A 1 304 ? -8.314 -5.729 14.755 1.00 89.44 304 ASN A CA 1
ATOM 2526 C C . ASN A 1 304 ? -7.000 -5.302 14.093 1.00 89.44 304 ASN A C 1
ATOM 2528 O O . ASN A 1 304 ? -6.324 -4.423 14.624 1.00 89.44 304 ASN A O 1
ATOM 2532 N N . PHE A 1 305 ? -6.669 -5.856 12.924 1.00 92.56 305 PHE A N 1
ATOM 2533 C CA . PHE A 1 305 ? -5.500 -5.429 12.161 1.00 92.56 305 PHE A CA 1
ATOM 2534 C C . PHE A 1 305 ? -5.577 -3.940 11.799 1.00 92.56 305 PHE A C 1
ATOM 2536 O O . PHE A 1 305 ? -4.679 -3.186 12.162 1.00 92.56 305 PHE A O 1
ATOM 2543 N N . ILE A 1 306 ? -6.663 -3.497 11.152 1.00 93.19 306 ILE A N 1
ATOM 2544 C CA . ILE A 1 306 ? -6.836 -2.096 10.731 1.00 93.19 306 ILE A CA 1
ATOM 2545 C C . ILE A 1 306 ? -6.744 -1.155 11.933 1.00 93.19 306 ILE A C 1
ATOM 2547 O O . ILE A 1 306 ? -6.050 -0.142 11.877 1.00 93.19 306 ILE A O 1
ATOM 2551 N N . LYS A 1 307 ? -7.408 -1.513 13.035 1.00 88.88 307 LYS A N 1
ATOM 2552 C CA . LYS A 1 307 ? -7.416 -0.746 14.279 1.00 88.88 307 LYS A CA 1
ATOM 2553 C C . LYS A 1 307 ? -6.010 -0.501 14.805 1.00 88.88 307 LYS A C 1
ATOM 2555 O O . LYS A 1 307 ? -5.619 0.650 14.989 1.00 88.88 307 LYS A O 1
ATOM 2560 N N . TRP A 1 308 ? -5.250 -1.568 15.022 1.00 87.38 308 TRP A N 1
ATOM 2561 C CA . TRP A 1 308 ? -3.915 -1.460 15.601 1.00 87.38 308 TRP A CA 1
ATOM 2562 C C . TRP A 1 308 ? -2.899 -0.875 14.630 1.00 87.38 308 TRP A C 1
ATOM 2564 O O . TRP A 1 308 ? -2.051 -0.088 15.043 1.00 87.38 308 TRP A O 1
ATOM 2574 N N . ARG A 1 309 ? -2.998 -1.207 13.341 1.00 88.38 309 ARG A N 1
ATOM 2575 C CA . ARG A 1 309 ? -2.038 -0.733 12.349 1.00 88.38 309 ARG A CA 1
ATOM 2576 C C . ARG A 1 309 ? -2.205 0.757 12.053 1.00 88.38 309 ARG A C 1
ATOM 2578 O O . ARG A 1 309 ? -1.207 1.457 11.973 1.00 88.38 309 ARG A O 1
ATOM 2585 N N . ILE A 1 310 ? -3.432 1.282 12.001 1.00 89.06 310 ILE A N 1
ATOM 2586 C CA . ILE A 1 310 ? -3.652 2.737 11.909 1.00 89.06 310 ILE A CA 1
ATOM 2587 C C . ILE A 1 310 ? -3.154 3.446 13.168 1.00 89.06 310 ILE A C 1
ATOM 2589 O O . ILE A 1 310 ? -2.491 4.470 13.052 1.00 89.06 310 ILE A O 1
ATOM 2593 N N . GLY A 1 311 ? -3.442 2.900 14.355 1.00 85.12 311 GLY A N 1
ATOM 2594 C CA . GLY A 1 311 ? -2.937 3.456 15.613 1.00 85.12 311 GLY A CA 1
ATOM 2595 C C . GLY A 1 311 ? -1.409 3.487 15.695 1.00 85.12 311 GLY A C 1
ATOM 2596 O O . GLY A 1 311 ? -0.868 4.357 16.357 1.00 85.12 311 GLY A O 1
ATOM 2597 N N . PHE A 1 312 ? -0.717 2.576 15.004 1.00 82.12 312 PHE A N 1
ATOM 2598 C CA . PHE A 1 312 ? 0.741 2.584 14.886 1.00 82.12 312 PHE A CA 1
ATOM 2599 C C . PHE A 1 312 ? 1.272 3.709 13.974 1.00 82.12 312 PHE A C 1
ATOM 2601 O O . PHE A 1 312 ? 2.333 4.258 14.250 1.00 82.12 312 PHE A O 1
ATOM 2608 N N . TYR A 1 313 ? 0.554 4.052 12.899 1.00 80.31 313 TYR A N 1
ATOM 2609 C CA . TYR A 1 313 ? 0.967 5.102 11.956 1.00 80.31 313 TYR A CA 1
ATOM 2610 C C . TYR A 1 313 ? 0.626 6.534 12.406 1.00 80.31 313 TYR A C 1
ATOM 2612 O O . TYR A 1 313 ? 1.168 7.482 11.834 1.00 80.31 313 TYR A O 1
ATOM 2620 N N . LEU A 1 314 ? -0.295 6.700 13.363 1.00 79.19 314 LEU A N 1
ATOM 2621 C CA . LEU A 1 314 ? -0.716 7.996 13.916 1.00 79.19 314 LEU A CA 1
ATOM 2622 C C . LEU A 1 314 ? 0.065 8.374 15.175 1.00 79.19 314 LEU A C 1
ATOM 2624 O O . LEU A 1 314 ? 0.377 9.580 15.303 1.00 79.19 314 LEU A O 1
#